Protein AF-A0A0B7FNY7-F1 (afdb_monomer)

Nearest PDB structures (foldseek):
  7w72-assembly1_T  TM=9.036E-01  e=3.408E-22  Homo sapiens
  5kux-assembly1_A  TM=5.852E-01  e=3.437E+00  synthetic construct
  8r6f-assembly1_B  TM=4.110E-01  e=1.522E+00  Triticum aestivum
  7qiz-assembly1_v  TM=3.987E-01  e=4.092E+00  Solanum lycopersicum

Radius of gyration: 23.59 Å; Cα contacts (8 Å, |Δi|>4): 474; chains: 1; bounding box: 49×70×89 Å

Organism: Thanatephorus cucumeris (strain AG1-IB / isolate 7/3/14) (NCBI:txid1108050)

pLDDT: mean 87.38, std 15.95, range [34.0, 98.12]

Sequence (267 aa):
MQLWPLLVVLASYVRAREREKFSEQLWIEPFQDGKLLAQFEFLTVLNDIPRRPDTLSTEDSSQHYTVVPLALGQILREYSVTELHLSLNAGKWNYKTWGVPLVPSVASGAELWAWMGHTHNETTEIIDARWHGLTNALAGLFCASLGSMDSRRTITPDVAFRPEGDLPIDYPHSLRYATLPSENVCTENLTPFVKLLPCKAHAGIASLLNPHRLFDADWHGMSITVRWLENTGIELRLGFGAIMDPVRLSEDSMRRGKSIGWESILF

Secondary structure (DSSP, 8-state):
-------------------EEEEEEEEEEE-TTS-EEEEEEEEEEE---PPPGGGTTSPPPP---SSS-HHHHHHHHHTTEEEEEEEEEEE---TTTT-S-SSS--SSEEEEEEEEE--TT--HHHHHHHHHHHHHHHHHHHTSGGGG--TTTEE--TTT---SSPPPTTS-EEEEEEEETT----HHHHHHHHHTSTTTTSSSGGGG--HHHHTTSSEEEEEEEEEEETTTEEEEEEEEEEEE-HHHHHHHHHHHHHTTSSS-S--

Structure (mmCIF, N/CA/C/O backbone):
data_AF-A0A0B7FNY7-F1
#
_entry.id   AF-A0A0B7FNY7-F1
#
loop_
_atom_site.group_PDB
_atom_site.id
_atom_site.type_symbol
_atom_site.label_atom_id
_atom_site.label_alt_id
_atom_site.label_comp_id
_atom_site.label_asym_id
_atom_site.label_entity_id
_atom_site.label_seq_id
_atom_site.pdbx_PDB_ins_code
_atom_site.Cartn_x
_atom_site.Cartn_y
_atom_site.Cartn_z
_atom_site.occupancy
_atom_site.B_iso_or_equiv
_atom_site.auth_seq_id
_atom_site.auth_comp_id
_atom_site.auth_asym_id
_atom_site.auth_atom_id
_atom_site.pdbx_PDB_model_num
ATOM 1 N N . MET A 1 1 ? -28.356 50.503 -44.325 1.00 44.50 1 MET A N 1
ATOM 2 C CA . MET A 1 1 ? -27.480 49.399 -44.791 1.00 44.50 1 MET A CA 1
ATOM 3 C C . MET A 1 1 ? -26.070 49.952 -44.733 1.00 44.50 1 MET A C 1
ATOM 5 O O . MET A 1 1 ? -25.894 51.019 -45.287 1.00 44.50 1 MET A O 1
ATOM 9 N N . GLN A 1 2 ? -25.058 49.463 -44.027 1.00 43.78 2 GLN A N 1
ATOM 10 C CA . GLN A 1 2 ? -24.576 48.178 -43.490 1.00 43.78 2 GLN A CA 1
ATOM 11 C C . GLN A 1 2 ? -23.437 48.580 -42.506 1.00 43.78 2 GLN A C 1
ATOM 13 O O . GLN A 1 2 ? -22.972 49.709 -42.592 1.00 43.78 2 GLN A O 1
ATOM 18 N N . LEU A 1 3 ? -22.838 47.813 -41.600 1.00 44.25 3 LEU A N 1
ATOM 19 C CA . LEU A 1 3 ? -22.952 46.487 -40.988 1.00 44.25 3 LEU A CA 1
ATOM 20 C C . LEU A 1 3 ? -21.937 46.574 -39.824 1.00 44.25 3 LEU A C 1
ATOM 22 O O . LEU A 1 3 ? -20.797 46.977 -40.049 1.00 44.25 3 LEU A O 1
ATOM 26 N N . TRP A 1 4 ? -22.332 46.244 -38.595 1.00 44.53 4 TRP A N 1
ATOM 27 C CA . TRP A 1 4 ? -21.419 46.173 -37.444 1.00 44.53 4 TRP A CA 1
ATOM 28 C C . TRP A 1 4 ? -20.670 44.831 -37.498 1.00 44.53 4 TRP A C 1
ATOM 30 O O . TRP A 1 4 ? -21.340 43.808 -37.668 1.00 44.53 4 TRP A O 1
ATOM 40 N N . PRO A 1 5 ? -19.331 44.765 -37.375 1.00 54.44 5 PRO A N 1
ATOM 41 C CA . PRO A 1 5 ? -18.648 43.481 -37.371 1.00 54.44 5 PRO A CA 1
ATOM 42 C C . PRO A 1 5 ? -18.847 42.811 -36.009 1.00 54.44 5 PRO A C 1
ATOM 44 O O . PRO A 1 5 ? -18.510 43.356 -34.958 1.00 54.44 5 PRO A O 1
ATOM 47 N N . LEU A 1 6 ? -19.440 41.622 -36.047 1.00 51.78 6 LEU A N 1
ATOM 48 C CA . LEU A 1 6 ? -19.660 40.749 -34.903 1.00 51.78 6 LEU A CA 1
ATOM 49 C C . LEU A 1 6 ? -18.340 40.023 -34.616 1.00 51.78 6 LEU A C 1
ATOM 51 O O . LEU A 1 6 ? -17.913 39.157 -35.377 1.00 51.78 6 LEU A O 1
ATOM 55 N N . LEU A 1 7 ? -17.659 40.432 -33.549 1.00 45.44 7 LEU A N 1
ATOM 56 C CA . LEU A 1 7 ? -16.394 39.846 -33.120 1.00 45.44 7 LEU A CA 1
ATOM 57 C C . LEU A 1 7 ? -16.706 38.560 -32.342 1.00 45.44 7 LEU A C 1
ATOM 59 O O . LEU A 1 7 ? -17.066 38.593 -31.168 1.00 45.44 7 LEU A O 1
ATOM 63 N N . VAL A 1 8 ? -16.650 37.422 -33.035 1.00 54.22 8 VAL A N 1
ATOM 64 C CA . VAL A 1 8 ? -16.855 36.095 -32.443 1.00 54.22 8 VAL A CA 1
ATOM 65 C C . VAL A 1 8 ? -15.575 35.689 -31.715 1.00 54.22 8 VAL A C 1
ATOM 67 O O . VAL A 1 8 ? -14.582 35.316 -32.335 1.00 54.22 8 VAL A O 1
ATOM 70 N N . VAL A 1 9 ? -15.595 35.769 -30.385 1.00 52.72 9 VAL A N 1
ATOM 71 C CA . VAL A 1 9 ? -14.553 35.196 -29.527 1.00 52.72 9 VAL A CA 1
ATOM 72 C C . VAL A 1 9 ? -14.778 33.685 -29.467 1.00 52.72 9 VAL A C 1
ATOM 74 O O . VAL A 1 9 ? -15.649 33.199 -28.749 1.00 52.72 9 VAL A O 1
ATOM 77 N N . LEU A 1 10 ? -14.004 32.933 -30.248 1.00 54.44 10 LEU A N 1
ATOM 78 C CA . LEU A 1 10 ? -13.884 31.483 -30.106 1.00 54.44 10 LEU A CA 1
ATOM 79 C C . LEU A 1 10 ? -13.064 31.192 -28.843 1.00 54.44 10 LEU A C 1
ATOM 81 O O . LEU A 1 10 ? -11.838 31.133 -28.881 1.00 54.44 10 LEU A O 1
ATOM 85 N N . ALA A 1 11 ? -13.744 31.047 -27.706 1.00 51.19 11 ALA A N 1
ATOM 86 C CA . ALA A 1 11 ? -13.133 30.504 -26.502 1.00 51.19 11 ALA A CA 1
ATOM 87 C C . ALA A 1 11 ? -12.839 29.015 -26.734 1.00 51.19 11 ALA A C 1
ATOM 89 O O . ALA A 1 11 ? -13.745 28.182 -26.783 1.00 51.19 11 ALA A O 1
ATOM 90 N N . SER A 1 12 ? -11.563 28.681 -26.912 1.00 51.22 12 SER A N 1
ATOM 91 C CA . SER A 1 12 ? -11.084 27.304 -26.946 1.00 51.22 12 SER A CA 1
ATOM 92 C C . SER A 1 12 ? -11.393 26.646 -25.600 1.00 51.22 12 SER A C 1
ATOM 94 O O . SER A 1 12 ? -10.737 26.936 -24.601 1.00 51.22 12 SER A O 1
ATOM 96 N N . TYR A 1 13 ? -12.384 25.756 -25.550 1.00 49.34 13 TYR A N 1
ATOM 97 C CA . TYR A 1 13 ? -12.570 24.875 -24.400 1.00 49.34 13 TYR A CA 1
ATOM 98 C C . TYR A 1 13 ? -11.384 23.903 -24.345 1.00 49.34 13 TYR A C 1
ATOM 100 O O . TYR A 1 13 ? -11.394 22.850 -24.981 1.00 49.34 13 TYR A O 1
ATOM 108 N N . VAL A 1 14 ? -10.336 24.259 -23.598 1.00 51.22 14 VAL A N 1
ATOM 109 C CA . VAL A 1 14 ? -9.281 23.316 -23.212 1.00 51.22 14 VAL A CA 1
ATOM 110 C C . VAL A 1 14 ? -9.911 22.345 -22.222 1.00 51.22 14 VAL A C 1
ATOM 112 O O . VAL A 1 14 ? -10.028 22.624 -21.031 1.00 51.22 14 VAL A O 1
ATOM 115 N N . ARG A 1 15 ? -10.375 21.201 -22.722 1.00 45.44 15 ARG A N 1
ATOM 116 C CA . ARG A 1 15 ? -10.803 20.097 -21.868 1.00 45.44 15 ARG A CA 1
ATOM 117 C C . ARG A 1 15 ? -9.537 19.425 -21.349 1.00 45.44 15 ARG A C 1
ATOM 119 O O . ARG A 1 15 ? -8.925 18.633 -22.061 1.00 45.44 15 ARG A O 1
ATOM 126 N N . ALA A 1 16 ? -9.111 19.787 -20.140 1.00 54.31 16 ALA A N 1
ATOM 127 C CA . ALA A 1 16 ? -8.067 19.048 -19.445 1.00 54.31 16 ALA A CA 1
ATOM 128 C C . ALA A 1 16 ? -8.521 17.584 -19.354 1.00 54.31 16 ALA A C 1
ATOM 130 O O . ALA A 1 16 ? -9.586 17.286 -18.812 1.00 54.31 16 ALA A O 1
ATOM 131 N N . ARG A 1 17 ? -7.765 16.671 -19.969 1.00 57.91 17 ARG A N 1
ATOM 132 C CA . ARG A 1 17 ? -8.014 15.240 -19.815 1.00 57.91 17 ARG A CA 1
ATOM 133 C C . ARG A 1 17 ? -7.626 14.901 -18.382 1.00 57.91 17 ARG A C 1
ATOM 135 O O . ARG A 1 17 ? -6.459 15.051 -18.033 1.00 57.91 17 ARG A O 1
ATOM 142 N N . GLU A 1 18 ? -8.590 14.485 -17.567 1.00 73.38 18 GLU A N 1
ATOM 143 C CA . GLU A 1 18 ? -8.314 13.958 -16.229 1.00 73.38 18 GLU A CA 1
ATOM 144 C C . GLU A 1 18 ? -7.433 12.712 -16.378 1.00 73.38 18 GLU A C 1
ATOM 146 O O . GLU A 1 18 ? -7.914 11.624 -16.698 1.00 73.38 18 GLU A O 1
ATOM 151 N N . ARG A 1 19 ? -6.115 12.901 -16.249 1.00 88.94 19 ARG A N 1
ATOM 152 C CA . ARG A 1 19 ? -5.124 11.817 -16.220 1.00 88.94 19 ARG A CA 1
ATOM 153 C C . ARG A 1 19 ? -5.145 11.075 -14.896 1.00 88.94 19 ARG A C 1
ATOM 155 O O . ARG A 1 19 ? -4.744 9.920 -14.855 1.00 88.94 19 ARG A O 1
ATOM 162 N N . GLU A 1 20 ? -5.612 11.740 -13.849 1.00 93.00 20 GLU A N 1
ATOM 163 C CA . GLU A 1 20 ? -5.632 11.231 -12.490 1.00 93.00 20 GLU A CA 1
ATOM 164 C C . GLU A 1 20 ? -7.025 11.408 -11.898 1.00 93.00 20 GLU A C 1
ATOM 166 O O . GLU A 1 20 ? -7.663 12.444 -12.094 1.00 93.00 20 GLU A O 1
ATOM 171 N N . LYS A 1 21 ? -7.494 10.394 -11.174 1.00 95.19 21 LYS A N 1
ATOM 172 C CA . LYS A 1 21 ? -8.759 10.413 -10.437 1.00 95.19 21 LYS A CA 1
ATOM 173 C C . LYS A 1 21 ? -8.515 9.975 -9.007 1.00 95.19 21 LYS A C 1
ATOM 175 O O . LYS A 1 21 ? -7.724 9.068 -8.782 1.00 95.19 21 LYS A O 1
ATOM 180 N N . PHE A 1 22 ? -9.218 10.597 -8.070 1.00 96.31 22 PHE A N 1
ATOM 181 C CA . PHE A 1 22 ? -9.145 10.284 -6.647 1.00 96.31 22 PHE A CA 1
ATOM 182 C C . PHE A 1 22 ? -10.535 9.971 -6.106 1.00 96.31 22 PHE A C 1
ATOM 184 O O . PHE A 1 22 ? -11.501 10.661 -6.434 1.00 96.31 22 PHE A O 1
ATOM 191 N N . SER A 1 23 ? -10.626 8.962 -5.251 1.00 96.88 23 SER A N 1
ATOM 192 C CA . SER A 1 23 ? -11.828 8.642 -4.488 1.00 96.88 23 SER A CA 1
ATOM 193 C C . SER A 1 23 ? -11.451 8.108 -3.114 1.00 96.88 23 SER A C 1
ATOM 195 O O . SER A 1 23 ? -10.401 7.491 -2.951 1.00 96.88 23 SER A O 1
ATOM 197 N N . GLU A 1 24 ? -12.315 8.335 -2.135 1.00 97.38 24 GLU A N 1
ATOM 198 C CA . GLU A 1 24 ? -12.115 7.899 -0.757 1.00 97.38 24 GLU A CA 1
ATOM 199 C C . GLU A 1 24 ? -13.371 7.194 -0.235 1.00 97.38 24 GLU A C 1
ATOM 201 O O . GLU A 1 24 ? -14.493 7.558 -0.596 1.00 97.38 24 GLU A O 1
ATOM 206 N N . GLN A 1 25 ? -13.182 6.157 0.578 1.00 97.25 25 GLN A N 1
ATOM 207 C CA . GLN A 1 25 ? -14.248 5.339 1.149 1.00 97.25 25 GLN A CA 1
ATOM 208 C C . GLN A 1 25 ? -13.925 4.981 2.600 1.00 97.25 25 GLN A C 1
ATOM 210 O O . GLN A 1 25 ? -12.783 4.686 2.946 1.00 97.25 25 GLN A O 1
ATOM 215 N N . LEU A 1 26 ? -14.947 5.021 3.453 1.00 96.94 26 LEU A N 1
ATOM 216 C CA . LEU A 1 26 ? -14.853 4.629 4.853 1.00 96.94 26 LEU A CA 1
ATOM 217 C C . LEU A 1 26 ? -15.900 3.557 5.135 1.00 96.94 26 LEU A C 1
ATOM 219 O O . LEU A 1 26 ? -17.100 3.821 5.059 1.00 96.94 26 LEU A O 1
ATOM 223 N N . TRP A 1 27 ? -15.432 2.372 5.502 1.00 96.00 27 TRP A N 1
ATOM 224 C CA . TRP A 1 27 ? -16.269 1.273 5.957 1.00 96.00 27 TRP A CA 1
ATOM 225 C C . TRP A 1 27 ? -16.263 1.231 7.478 1.00 96.00 27 TRP A C 1
ATOM 227 O O . TRP A 1 27 ? -15.206 1.289 8.109 1.00 96.00 27 TRP A O 1
ATOM 237 N N . ILE A 1 28 ? -17.455 1.142 8.062 1.00 94.94 28 ILE A N 1
ATOM 238 C CA . ILE A 1 28 ? -17.647 1.049 9.506 1.00 94.94 28 ILE A CA 1
ATOM 239 C C . ILE A 1 28 ? -18.504 -0.179 9.783 1.00 94.94 28 ILE A C 1
ATOM 241 O O . ILE A 1 28 ? -19.645 -0.244 9.326 1.00 94.94 28 ILE A O 1
ATOM 245 N N . GLU A 1 29 ? -17.968 -1.129 10.544 1.00 93.94 29 GLU A N 1
ATOM 246 C CA . GLU A 1 29 ? -18.65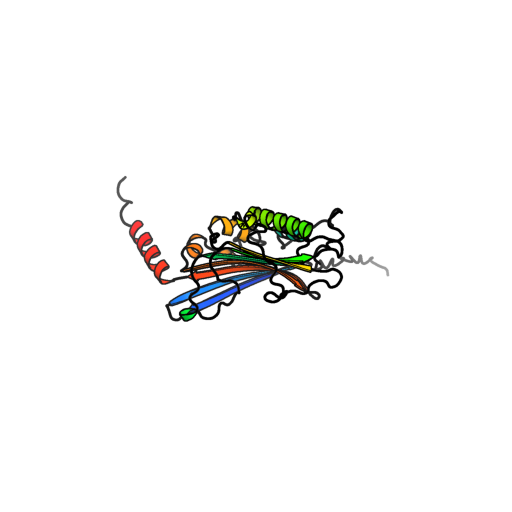6 -2.383 10.854 1.00 93.94 29 GLU A CA 1
ATOM 247 C C . GLU A 1 29 ? -18.614 -2.682 12.360 1.00 93.94 29 GLU A C 1
ATOM 249 O O . GLU A 1 29 ? -17.530 -2.828 12.931 1.00 93.94 29 GLU A O 1
ATOM 254 N N . PRO A 1 30 ? -19.774 -2.753 13.040 1.00 94.50 30 PRO A N 1
ATOM 255 C CA . PRO A 1 30 ? -19.843 -3.169 14.435 1.00 94.50 30 PRO A CA 1
ATOM 256 C C . PRO A 1 30 ? -19.801 -4.694 14.570 1.00 94.50 30 PRO A C 1
ATOM 258 O O . PRO A 1 30 ? -20.503 -5.415 13.862 1.00 94.50 30 PRO A O 1
ATOM 261 N N . PHE A 1 31 ? -19.047 -5.181 15.552 1.00 93.94 31 PHE A N 1
ATOM 262 C CA . PHE A 1 31 ? -18.978 -6.597 15.906 1.00 93.94 31 PHE A CA 1
ATOM 263 C C . PHE A 1 31 ? -19.815 -6.930 17.143 1.00 93.94 31 PHE A C 1
ATOM 265 O O . PHE A 1 31 ? -20.188 -6.071 17.944 1.00 93.94 31 PHE A O 1
ATOM 272 N N . GLN A 1 32 ? -20.083 -8.224 17.328 1.00 90.62 32 GLN A N 1
ATOM 273 C CA . GLN A 1 32 ? -20.885 -8.731 18.448 1.00 90.62 32 GLN A CA 1
ATOM 274 C C . GLN A 1 32 ? -20.234 -8.514 19.821 1.00 90.62 32 GLN A C 1
ATOM 276 O O . GLN A 1 32 ? -20.937 -8.483 20.827 1.00 90.62 32 GLN A O 1
ATOM 281 N N . ASP A 1 33 ? -18.909 -8.360 19.875 1.00 91.25 33 ASP A N 1
ATOM 282 C CA . ASP A 1 33 ? -18.165 -8.063 21.104 1.00 91.25 33 ASP A CA 1
ATOM 283 C C . ASP A 1 33 ? -18.181 -6.566 21.469 1.00 91.25 33 ASP A C 1
ATOM 285 O O . ASP A 1 33 ? -17.511 -6.162 22.417 1.00 91.25 33 ASP A O 1
ATOM 289 N N . GLY A 1 34 ? -18.952 -5.747 20.743 1.00 91.38 34 GLY A N 1
ATOM 290 C CA . GLY A 1 34 ? -19.083 -4.307 20.970 1.00 91.38 34 GLY A CA 1
ATOM 291 C C . GLY A 1 34 ? -17.966 -3.468 20.347 1.00 91.38 34 GLY A C 1
ATOM 292 O O . GLY A 1 34 ? 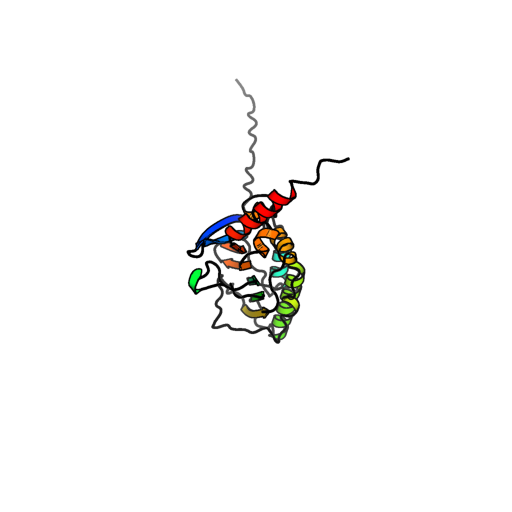-18.000 -2.242 20.461 1.00 91.38 34 GLY A O 1
ATOM 293 N N . LYS A 1 35 ? -16.994 -4.099 19.677 1.00 93.62 35 LYS A N 1
ATOM 294 C CA . LYS A 1 35 ? -15.926 -3.405 18.947 1.00 93.62 35 LYS A CA 1
ATOM 295 C C . LYS A 1 35 ? -16.386 -2.965 17.568 1.00 93.62 35 LYS A C 1
ATOM 297 O O . LYS A 1 35 ? -17.411 -3.414 17.060 1.00 93.62 35 LYS A O 1
ATOM 302 N N . LEU A 1 36 ? -15.603 -2.080 16.965 1.00 94.06 36 LEU A N 1
ATOM 303 C CA . LEU A 1 36 ? -15.913 -1.455 15.688 1.00 94.06 36 LEU A CA 1
ATOM 304 C C . LEU A 1 36 ? -14.704 -1.524 14.754 1.00 94.06 36 LEU A C 1
ATOM 306 O O . LEU A 1 36 ? -13.640 -1.010 15.096 1.00 94.06 36 LEU A O 1
ATOM 310 N N . LEU A 1 37 ? -14.873 -2.095 13.564 1.00 95.19 37 LEU A N 1
ATOM 311 C CA . LEU A 1 37 ? -13.937 -1.892 12.462 1.00 95.19 37 LEU A CA 1
ATOM 312 C C . LEU A 1 37 ? -14.177 -0.512 11.852 1.00 95.19 37 LEU A C 1
ATOM 314 O O . LEU A 1 37 ? -15.302 -0.189 11.477 1.00 95.19 37 LEU A O 1
ATOM 318 N N . ALA A 1 38 ? -13.113 0.271 11.709 1.00 95.81 38 ALA A N 1
ATOM 319 C CA . ALA A 1 38 ? -13.054 1.390 10.779 1.00 95.81 38 ALA A CA 1
ATOM 320 C C . ALA A 1 38 ? -11.970 1.107 9.737 1.00 95.81 38 ALA A C 1
ATOM 322 O O . ALA A 1 38 ? -10.797 0.980 10.087 1.00 95.81 38 ALA A O 1
ATOM 323 N N . GLN A 1 39 ? -12.371 1.009 8.471 1.00 96.75 39 GLN A N 1
ATOM 324 C CA . GLN A 1 39 ? -11.485 0.773 7.336 1.00 96.75 39 GLN A CA 1
ATOM 325 C C . GLN A 1 39 ? -11.566 1.961 6.375 1.00 96.75 39 GLN A C 1
ATOM 327 O O . GLN A 1 39 ? -12.583 2.188 5.721 1.00 96.75 39 GLN A O 1
ATOM 332 N N . PHE A 1 40 ? -10.478 2.715 6.306 1.00 97.19 40 PHE A N 1
ATOM 333 C CA . PHE A 1 40 ? -10.264 3.822 5.388 1.00 97.19 40 PHE A CA 1
ATOM 334 C C . PHE A 1 40 ? -9.605 3.295 4.118 1.00 97.19 40 PHE A C 1
ATOM 336 O O . PHE A 1 40 ? -8.612 2.571 4.195 1.00 97.19 40 PHE A O 1
ATOM 343 N N . GLU A 1 41 ? -10.119 3.691 2.961 1.00 97.31 41 GLU A N 1
ATOM 344 C CA . GLU A 1 41 ? -9.526 3.395 1.663 1.00 97.31 41 GLU A CA 1
ATOM 345 C C . GLU A 1 41 ? -9.476 4.656 0.804 1.00 97.31 41 GLU A C 1
ATOM 347 O O . GLU A 1 41 ? -10.466 5.369 0.644 1.00 97.31 41 GLU A O 1
ATOM 352 N N . PHE A 1 42 ? -8.310 4.915 0.222 1.00 97.69 42 PHE A N 1
ATOM 353 C CA . PHE A 1 42 ? -8.066 6.015 -0.698 1.00 97.69 42 PHE A CA 1
ATOM 354 C C . PHE A 1 42 ? -7.551 5.432 -2.007 1.00 97.69 42 PHE A C 1
ATOM 356 O O . PHE A 1 42 ? -6.490 4.809 -2.039 1.00 97.69 42 PHE A O 1
ATOM 363 N N . LEU A 1 43 ? -8.311 5.614 -3.080 1.00 97.56 43 LEU A N 1
ATOM 364 C CA . LEU A 1 43 ? -8.003 5.091 -4.402 1.00 97.56 43 LEU A CA 1
ATOM 365 C C . LEU A 1 43 ? -7.643 6.241 -5.337 1.00 97.56 43 LEU A C 1
ATOM 367 O O . LEU A 1 43 ? -8.469 7.115 -5.611 1.00 97.56 43 LEU A O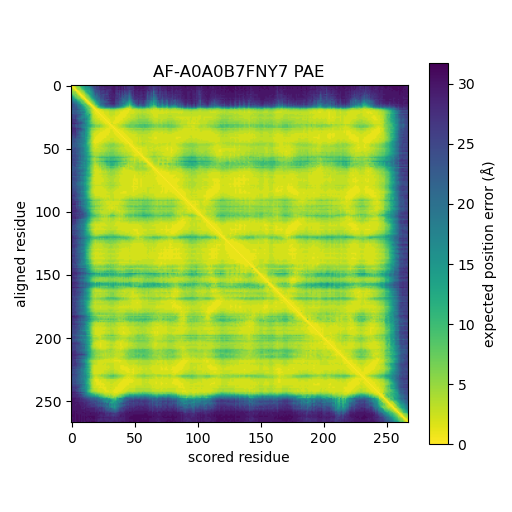 1
ATOM 371 N N . THR A 1 44 ? -6.429 6.182 -5.871 1.00 97.19 44 THR A N 1
ATOM 372 C CA . THR A 1 44 ? -5.954 7.039 -6.951 1.00 97.19 44 THR A CA 1
ATOM 373 C C . THR A 1 44 ? -5.767 6.202 -8.207 1.00 97.19 44 THR A C 1
ATOM 375 O O . THR A 1 44 ? -5.080 5.186 -8.181 1.00 97.19 44 THR A O 1
ATOM 378 N N . VAL A 1 45 ? -6.342 6.640 -9.321 1.00 96.81 45 VAL A N 1
ATOM 379 C CA . VAL A 1 45 ? -6.157 6.017 -10.635 1.00 96.81 45 VAL A CA 1
ATOM 380 C C . VAL A 1 45 ? -5.379 6.972 -11.522 1.00 96.81 45 VAL A C 1
ATOM 382 O O . VAL A 1 45 ? -5.809 8.109 -11.707 1.00 96.81 45 VAL A O 1
ATOM 385 N N . LEU A 1 46 ? -4.268 6.508 -12.086 1.00 95.69 46 LEU A N 1
ATOM 386 C CA . LEU A 1 46 ? -3.425 7.228 -13.032 1.00 95.69 46 LEU A CA 1
ATOM 387 C C . LEU A 1 46 ? -3.470 6.533 -14.391 1.00 95.69 46 LEU A C 1
ATOM 389 O O . LEU A 1 46 ? -3.075 5.379 -14.526 1.00 95.69 46 LEU A O 1
ATOM 393 N N . ASN A 1 47 ? -3.897 7.261 -15.417 1.00 94.44 47 ASN A N 1
ATOM 394 C CA . ASN A 1 47 ? -3.878 6.793 -16.798 1.00 94.44 47 ASN A CA 1
ATOM 395 C C . ASN A 1 47 ? -2.454 6.875 -17.376 1.00 94.44 47 ASN A C 1
ATOM 397 O O . ASN A 1 47 ? -2.121 7.807 -18.113 1.00 94.44 47 ASN A O 1
ATOM 401 N N . ASP A 1 48 ? -1.625 5.917 -16.974 1.00 92.75 48 ASP A N 1
ATOM 402 C CA . ASP A 1 48 ? -0.245 5.720 -17.410 1.00 92.75 48 ASP A CA 1
ATOM 403 C C . ASP A 1 48 ? 0.097 4.217 -17.399 1.00 92.75 48 ASP A C 1
ATOM 405 O O . ASP A 1 48 ? -0.698 3.383 -16.949 1.00 92.75 48 ASP A O 1
ATOM 409 N N . ILE A 1 49 ? 1.276 3.874 -17.912 1.00 93.69 49 ILE A N 1
ATOM 410 C CA . ILE A 1 49 ? 1.814 2.514 -17.959 1.00 93.69 49 ILE A CA 1
ATOM 411 C C . ILE A 1 49 ? 3.045 2.366 -17.048 1.00 93.69 49 ILE A C 1
ATOM 413 O O . ILE A 1 49 ? 3.794 3.334 -16.854 1.00 93.69 49 ILE A O 1
ATOM 417 N N . PRO A 1 50 ? 3.298 1.159 -16.506 1.00 95.00 50 PRO A N 1
ATOM 418 C CA . PRO A 1 50 ? 4.525 0.859 -15.780 1.00 95.00 50 PRO A CA 1
ATOM 419 C C . PRO A 1 50 ? 5.758 1.154 -16.637 1.00 95.00 50 PRO A C 1
ATOM 421 O O . PRO A 1 50 ? 5.735 1.022 -17.866 1.00 95.00 50 PRO A O 1
ATOM 424 N N . ARG A 1 51 ? 6.862 1.551 -15.994 1.00 95.31 51 ARG A N 1
ATOM 425 C CA . ARG A 1 51 ? 8.127 1.738 -16.712 1.00 95.31 51 ARG A CA 1
ATOM 426 C C . ARG A 1 51 ? 8.603 0.382 -17.223 1.00 95.31 51 ARG A C 1
ATOM 428 O O . ARG A 1 51 ? 8.699 -0.574 -16.456 1.00 95.31 51 ARG A O 1
ATOM 435 N N . ARG A 1 52 ? 8.914 0.321 -18.516 1.00 95.56 52 ARG A N 1
ATOM 436 C CA . ARG A 1 52 ? 9.451 -0.891 -19.124 1.00 95.56 52 ARG A CA 1
ATOM 437 C C . ARG A 1 52 ? 10.879 -1.160 -18.623 1.00 95.56 52 ARG A C 1
ATOM 439 O O . ARG A 1 52 ? 11.662 -0.216 -18.501 1.00 95.56 52 ARG A O 1
ATOM 446 N N . PRO A 1 53 ? 11.257 -2.427 -18.399 1.00 95.81 53 PRO A N 1
ATOM 447 C CA . PRO A 1 53 ? 12.576 -2.766 -17.868 1.00 95.81 53 PRO A CA 1
ATOM 448 C C . PRO A 1 53 ? 13.728 -2.458 -18.834 1.00 95.81 53 PRO A C 1
ATOM 450 O O . PRO A 1 53 ? 14.843 -2.194 -18.395 1.00 95.81 53 PRO A O 1
ATOM 453 N N . ASP A 1 54 ? 13.477 -2.448 -20.146 1.00 94.50 54 ASP A N 1
ATOM 454 C CA . ASP A 1 54 ? 14.483 -2.155 -21.174 1.00 94.50 54 ASP A CA 1
ATOM 455 C C . ASP A 1 54 ? 14.908 -0.678 -21.219 1.00 94.50 54 ASP A C 1
ATOM 457 O O . ASP A 1 54 ? 15.943 -0.359 -21.799 1.00 94.50 54 ASP A O 1
ATOM 461 N N . THR A 1 55 ? 14.157 0.224 -20.577 1.00 95.12 55 THR A N 1
ATOM 462 C CA . THR A 1 55 ? 14.453 1.668 -20.534 1.00 95.12 55 THR A CA 1
ATOM 463 C C . THR A 1 55 ? 15.045 2.132 -19.199 1.00 95.12 55 THR A C 1
ATOM 465 O O . THR A 1 55 ? 15.175 3.335 -18.957 1.00 95.12 55 THR A O 1
ATOM 468 N N . LEU A 1 56 ? 15.428 1.205 -18.314 1.00 93.69 56 LEU A N 1
ATOM 469 C CA . LEU A 1 56 ? 16.027 1.536 -17.016 1.00 93.69 56 LEU A CA 1
ATOM 470 C C . LEU A 1 56 ? 17.399 2.216 -17.124 1.00 93.69 56 LEU A C 1
ATOM 472 O O . LEU A 1 56 ? 17.739 3.033 -16.277 1.00 93.69 56 LEU A O 1
ATOM 476 N N . SER A 1 57 ? 18.174 1.929 -18.173 1.00 90.75 57 SER A N 1
ATOM 477 C CA . SER A 1 57 ? 19.495 2.539 -18.391 1.00 90.75 57 SER A CA 1
ATOM 478 C C . SER A 1 57 ? 19.446 3.947 -18.995 1.00 90.75 57 SER A C 1
ATOM 480 O O . SER A 1 57 ? 20.484 4.588 -19.136 1.00 90.75 57 SER A O 1
ATOM 482 N N . THR A 1 58 ? 18.269 4.406 -19.418 1.00 93.69 58 THR A N 1
ATOM 483 C CA . THR A 1 58 ? 18.054 5.725 -20.024 1.00 93.69 58 THR A CA 1
ATOM 484 C C . THR A 1 58 ? 17.257 6.617 -19.084 1.00 93.69 58 THR A C 1
ATOM 486 O O . THR A 1 58 ? 16.509 6.112 -18.250 1.00 93.69 58 THR A O 1
ATOM 489 N N . GLU A 1 59 ? 17.374 7.937 -19.229 1.00 90.62 59 GLU A N 1
ATOM 490 C CA . GLU A 1 59 ? 16.532 8.869 -18.473 1.00 90.62 59 GLU A CA 1
ATOM 491 C C . GLU A 1 59 ? 15.044 8.607 -18.743 1.00 90.62 59 GLU A C 1
ATOM 493 O O . GLU A 1 59 ? 14.630 8.359 -19.879 1.00 90.62 59 GLU A O 1
ATOM 498 N N . ASP A 1 60 ? 14.245 8.631 -17.679 1.00 90.56 60 ASP A N 1
ATOM 499 C CA . ASP A 1 60 ? 12.799 8.481 -17.783 1.00 90.56 60 ASP A CA 1
ATOM 500 C C . ASP A 1 60 ? 12.151 9.787 -18.274 1.00 90.56 60 ASP A C 1
ATOM 502 O O . ASP A 1 60 ? 12.703 10.880 -18.155 1.00 90.56 60 ASP A O 1
ATOM 506 N N .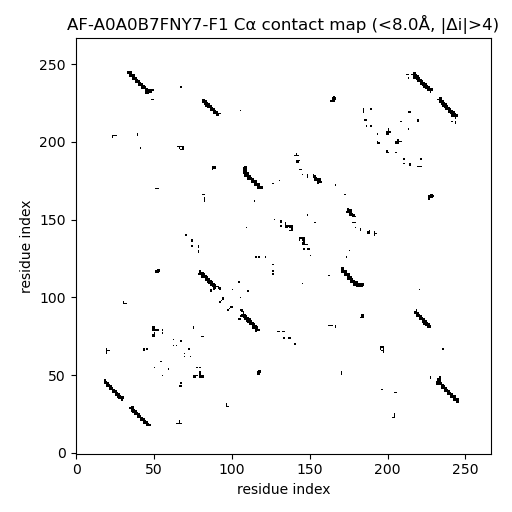 SER A 1 61 ? 10.935 9.673 -18.797 1.00 87.19 61 SER A N 1
ATOM 507 C CA . SER A 1 61 ? 10.046 10.808 -19.053 1.00 87.19 61 SER A CA 1
ATOM 508 C C . SER A 1 61 ? 9.816 11.651 -17.791 1.00 87.19 61 SER A C 1
ATOM 510 O O . SER A 1 61 ? 9.948 11.153 -16.682 1.00 87.19 61 SER A O 1
ATOM 512 N N . SER A 1 62 ? 9.441 12.925 -17.919 1.00 86.88 62 SER A N 1
ATOM 513 C CA . SER A 1 62 ? 9.125 13.752 -16.745 1.00 86.88 62 SER A CA 1
ATOM 514 C C . SER A 1 62 ? 7.794 13.343 -16.099 1.00 86.88 62 SER A C 1
ATOM 516 O O . SER A 1 62 ? 6.746 13.396 -16.746 1.00 86.88 62 SER A O 1
ATOM 518 N N . GLN A 1 63 ? 7.808 13.009 -14.804 1.00 87.25 63 GLN A N 1
ATOM 519 C CA . GLN A 1 63 ? 6.597 12.719 -14.025 1.00 87.25 63 GLN A CA 1
ATOM 520 C C . GLN A 1 63 ? 5.972 14.009 -13.480 1.00 87.25 63 GLN A C 1
ATOM 522 O O . GLN A 1 63 ? 6.473 14.612 -12.529 1.00 87.25 63 GLN A O 1
ATOM 527 N N . HIS A 1 64 ? 4.845 14.420 -14.056 1.00 86.69 64 HIS A N 1
ATOM 528 C CA . HIS A 1 64 ? 4.042 15.538 -13.559 1.00 86.69 64 HIS A CA 1
ATOM 529 C C . HIS A 1 64 ? 2.719 15.018 -13.005 1.00 86.69 64 HIS A C 1
ATOM 531 O O . HIS A 1 64 ? 1.740 14.914 -13.743 1.00 86.69 64 HIS A O 1
ATOM 537 N N . TYR A 1 65 ? 2.718 14.684 -11.714 1.00 89.00 65 TYR A N 1
ATOM 538 C CA . TYR A 1 65 ? 1.529 14.198 -11.019 1.00 89.00 65 TYR A CA 1
ATOM 539 C C . TYR A 1 65 ? 0.791 15.314 -10.286 1.00 89.00 65 TYR A C 1
ATOM 541 O O . TYR A 1 65 ? 1.410 16.246 -9.769 1.00 89.00 65 TYR A O 1
ATOM 549 N N . THR A 1 66 ? -0.535 15.202 -10.225 1.00 88.81 66 THR A N 1
ATOM 550 C CA . THR A 1 66 ? -1.396 16.144 -9.486 1.00 88.81 66 THR A CA 1
ATOM 551 C C . THR A 1 66 ? -1.849 15.570 -8.144 1.00 88.81 66 THR A C 1
ATOM 553 O O . THR A 1 66 ? -1.872 16.269 -7.135 1.00 88.81 66 THR A O 1
ATOM 556 N N . VAL A 1 67 ? -2.217 14.294 -8.143 1.00 91.38 67 VAL A N 1
ATOM 557 C CA . VAL A 1 67 ? -2.827 13.533 -7.049 1.00 91.38 67 VAL A CA 1
ATOM 558 C C . VAL A 1 67 ? -1.904 12.389 -6.633 1.00 91.38 67 VAL A C 1
ATOM 560 O O . VAL A 1 67 ? -1.745 12.138 -5.440 1.00 91.38 67 VAL A O 1
ATOM 563 N N . VAL A 1 68 ? -1.283 11.696 -7.593 1.00 93.25 68 VAL A N 1
ATOM 564 C CA . VAL A 1 68 ? -0.345 10.606 -7.306 1.00 93.25 68 VAL A CA 1
ATOM 565 C C . VAL A 1 68 ? 0.881 11.153 -6.564 1.00 93.25 68 VAL A C 1
ATOM 567 O O . VAL A 1 68 ? 1.511 12.111 -7.023 1.00 93.25 68 VAL A O 1
ATOM 570 N N . PRO A 1 69 ? 1.282 10.542 -5.439 1.00 93.81 69 PRO A N 1
ATOM 571 C CA . PRO A 1 69 ? 2.466 10.965 -4.709 1.00 93.81 69 PRO A CA 1
ATOM 572 C C . PRO A 1 69 ? 3.742 10.711 -5.522 1.00 93.81 69 PRO A C 1
ATOM 574 O O . PRO A 1 69 ? 4.110 9.566 -5.795 1.00 93.81 69 PRO A O 1
ATOM 577 N N . LEU A 1 70 ? 4.457 11.793 -5.849 1.00 94.25 70 LEU A N 1
ATOM 578 C CA . LEU A 1 70 ? 5.666 11.762 -6.681 1.00 94.25 70 LEU A CA 1
ATOM 579 C C . LEU A 1 70 ? 6.721 10.775 -6.182 1.00 94.25 70 LEU A C 1
ATOM 581 O O . LEU A 1 70 ? 7.244 10.007 -6.983 1.00 94.25 70 LEU A O 1
ATOM 585 N N . ALA A 1 71 ? 6.987 10.752 -4.874 1.00 93.94 71 ALA A N 1
ATOM 586 C CA . ALA A 1 71 ? 7.989 9.863 -4.291 1.00 93.94 71 ALA A CA 1
ATOM 587 C C . ALA A 1 71 ? 7.685 8.382 -4.575 1.00 93.94 71 ALA A C 1
ATOM 589 O O . ALA A 1 71 ? 8.570 7.643 -4.995 1.00 93.94 71 ALA A O 1
ATOM 590 N N . LEU A 1 72 ? 6.428 7.955 -4.407 1.00 96.00 72 LEU A N 1
ATOM 591 C CA . LEU A 1 72 ? 6.041 6.570 -4.677 1.00 96.00 72 LEU A CA 1
ATOM 592 C C . LEU A 1 72 ? 6.082 6.269 -6.180 1.00 96.00 72 LEU A C 1
ATOM 594 O O . LEU A 1 72 ? 6.623 5.244 -6.580 1.00 96.00 72 LEU A O 1
ATOM 598 N N . GLY A 1 73 ? 5.580 7.184 -7.016 1.00 95.62 73 GLY A N 1
ATOM 599 C CA . GLY A 1 73 ? 5.640 7.036 -8.470 1.00 95.62 73 GLY A CA 1
ATOM 600 C C . GLY A 1 73 ? 7.074 6.908 -8.998 1.00 95.62 73 GLY A C 1
ATOM 601 O O . GLY A 1 73 ? 7.329 6.085 -9.871 1.00 95.62 73 GLY A O 1
ATOM 602 N N . GLN A 1 74 ? 8.021 7.668 -8.445 1.00 95.50 74 GLN A N 1
ATOM 603 C CA . GLN A 1 74 ? 9.439 7.573 -8.799 1.00 95.50 74 GLN A CA 1
ATOM 604 C C . GLN A 1 74 ? 10.046 6.233 -8.380 1.00 95.50 74 GLN A C 1
ATOM 606 O O . GLN A 1 74 ? 10.726 5.614 -9.189 1.00 95.50 74 GLN A O 1
ATOM 611 N N . ILE A 1 75 ? 9.754 5.748 -7.168 1.00 97.12 75 ILE A N 1
ATOM 612 C CA . ILE A 1 75 ? 10.230 4.438 -6.691 1.00 97.12 75 ILE A CA 1
ATOM 613 C C . ILE A 1 75 ? 9.746 3.310 -7.610 1.00 97.12 75 ILE A C 1
ATOM 615 O O . ILE A 1 75 ? 10.541 2.474 -8.033 1.00 97.12 75 ILE A O 1
ATOM 619 N N . LEU A 1 76 ? 8.453 3.294 -7.950 1.00 97.25 76 LEU A N 1
ATOM 620 C CA . LEU A 1 76 ? 7.875 2.256 -8.810 1.00 97.25 76 LEU A CA 1
ATOM 621 C C . LEU A 1 76 ? 8.541 2.229 -10.188 1.00 97.25 76 LEU A C 1
ATOM 623 O O . LEU A 1 76 ? 8.867 1.160 -10.704 1.00 97.25 76 LEU A O 1
ATOM 627 N N . ARG A 1 77 ? 8.771 3.409 -10.773 1.00 96.56 77 ARG A N 1
ATOM 628 C CA . ARG A 1 77 ? 9.407 3.536 -12.086 1.00 96.56 77 ARG A CA 1
ATOM 629 C C . ARG A 1 77 ? 10.888 3.169 -12.034 1.00 96.56 77 ARG A C 1
ATOM 631 O O . ARG A 1 77 ? 11.327 2.396 -12.875 1.00 96.56 77 ARG A O 1
ATOM 638 N N . GLU A 1 78 ? 11.634 3.646 -11.042 1.00 96.69 78 GLU A N 1
ATOM 639 C CA . GLU A 1 78 ? 13.067 3.358 -10.873 1.00 96.69 78 GLU A CA 1
ATOM 640 C C . GLU A 1 78 ? 13.361 1.856 -10.796 1.00 96.69 78 GLU A C 1
ATOM 642 O O . GLU A 1 78 ? 14.314 1.371 -11.397 1.00 96.69 78 GLU A O 1
ATOM 647 N N . TYR A 1 79 ? 12.499 1.094 -10.121 1.00 97.12 79 TYR A N 1
ATOM 648 C CA . TYR A 1 79 ? 12.685 -0.348 -9.954 1.00 97.12 79 TYR A CA 1
ATOM 649 C C . TYR A 1 79 ? 11.835 -1.201 -10.912 1.00 97.12 79 TYR A C 1
ATOM 651 O O . TYR A 1 79 ? 11.806 -2.421 -10.764 1.00 97.12 79 TYR A O 1
ATOM 659 N N . SER A 1 80 ? 11.173 -0.594 -11.913 1.00 96.94 80 SER A N 1
ATOM 660 C CA . SER A 1 80 ? 10.258 -1.270 -12.863 1.00 96.94 80 SER A CA 1
ATOM 661 C C . SER A 1 80 ? 9.238 -2.189 -12.178 1.00 96.94 80 SER A C 1
ATOM 663 O O . SER A 1 80 ? 9.001 -3.330 -12.587 1.00 96.94 80 SER A O 1
ATOM 665 N N . VAL A 1 81 ? 8.643 -1.689 -11.099 1.00 97.94 81 VAL A N 1
ATOM 666 C CA . VAL A 1 81 ? 7.615 -2.394 -10.336 1.00 97.94 81 VAL A CA 1
ATOM 667 C C . VAL A 1 81 ? 6.273 -2.191 -11.024 1.00 97.94 81 VAL A C 1
ATOM 669 O O . VAL A 1 81 ? 5.818 -1.062 -11.200 1.00 97.94 81 VAL A O 1
ATOM 672 N N . THR A 1 82 ? 5.648 -3.296 -11.419 1.00 97.38 82 THR A N 1
ATOM 673 C CA . THR A 1 82 ? 4.332 -3.299 -12.077 1.00 97.38 82 THR A CA 1
ATOM 674 C C . THR A 1 82 ? 3.207 -3.476 -11.064 1.00 97.38 82 THR A C 1
ATOM 676 O O . THR A 1 82 ? 2.143 -2.874 -11.195 1.00 97.38 82 THR A O 1
ATOM 679 N N . GLU A 1 83 ? 3.465 -4.259 -10.021 1.00 97.88 83 GLU A N 1
ATOM 680 C CA . GLU A 1 83 ? 2.535 -4.487 -8.924 1.00 97.88 83 GLU A CA 1
ATOM 681 C C . GLU A 1 83 ? 3.311 -4.518 -7.606 1.00 97.88 83 GLU A C 1
ATOM 683 O O . GLU A 1 83 ? 4.410 -5.072 -7.550 1.00 97.88 83 GLU A O 1
ATOM 688 N N . LEU A 1 84 ? 2.763 -3.900 -6.562 1.00 98.00 84 LEU A N 1
ATOM 689 C CA . LEU A 1 84 ? 3.375 -3.765 -5.243 1.00 98.00 84 LEU A CA 1
ATOM 690 C C . LEU A 1 84 ? 2.297 -3.853 -4.174 1.00 98.00 84 LEU A C 1
ATOM 692 O O . LEU A 1 84 ? 1.309 -3.129 -4.240 1.00 98.00 84 LEU A O 1
ATOM 696 N N . HIS A 1 85 ? 2.535 -4.642 -3.140 1.00 97.50 85 HIS A N 1
ATOM 697 C CA . HIS A 1 85 ? 1.673 -4.708 -1.970 1.00 97.50 85 HIS A CA 1
ATOM 698 C C . HIS A 1 85 ? 2.527 -4.657 -0.722 1.00 97.50 85 HIS A C 1
ATOM 700 O O . HIS A 1 85 ? 3.386 -5.509 -0.515 1.00 97.50 85 HIS A O 1
ATOM 706 N N . LEU A 1 86 ? 2.288 -3.644 0.096 1.00 97.19 86 LEU A N 1
ATOM 707 C CA . LEU A 1 86 ? 2.921 -3.443 1.387 1.00 97.19 86 LEU A CA 1
ATOM 708 C C . LEU A 1 86 ? 1.827 -3.373 2.445 1.00 97.19 86 LEU A C 1
ATOM 710 O O . LEU A 1 86 ? 0.943 -2.526 2.345 1.00 97.19 86 LEU A O 1
ATOM 714 N N . SER A 1 87 ? 1.915 -4.201 3.479 1.00 96.44 87 SER A N 1
ATOM 715 C CA . SER A 1 87 ? 1.092 -4.080 4.683 1.00 96.44 87 SER A CA 1
ATOM 716 C C . SER A 1 87 ? 1.971 -4.004 5.921 1.00 96.44 87 SER A C 1
ATOM 718 O O . SER A 1 87 ? 2.929 -4.765 6.045 1.00 96.44 87 SER A O 1
ATOM 720 N N . LEU A 1 88 ? 1.625 -3.110 6.842 1.00 96.19 88 LEU A N 1
ATOM 721 C CA . LEU A 1 88 ? 2.249 -2.955 8.152 1.00 96.19 88 LEU A CA 1
ATOM 722 C C . LEU A 1 88 ? 1.137 -2.991 9.192 1.00 96.19 88 LEU A C 1
ATOM 724 O O . LEU A 1 88 ? 0.309 -2.080 9.223 1.00 96.19 88 LEU A O 1
ATOM 728 N N . ASN A 1 89 ? 1.115 -4.024 10.033 1.00 96.25 89 ASN A N 1
ATOM 729 C CA . ASN A 1 89 ? 0.048 -4.207 11.016 1.00 96.25 89 ASN A CA 1
ATOM 730 C C . ASN A 1 89 ? 0.591 -4.470 12.418 1.00 96.25 89 ASN A C 1
ATOM 732 O O . ASN A 1 89 ? 1.684 -5.009 12.601 1.00 96.25 89 ASN A O 1
ATOM 736 N N . ALA A 1 90 ? -0.221 -4.136 13.412 1.00 95.44 90 ALA A N 1
ATOM 737 C CA . ALA A 1 90 ? 0.017 -4.427 14.812 1.00 95.44 90 ALA A CA 1
ATOM 738 C C . ALA A 1 90 ? -1.265 -4.951 15.468 1.00 95.44 90 ALA A C 1
ATOM 740 O O . ALA A 1 90 ? -2.385 -4.581 15.109 1.00 95.44 90 ALA A O 1
ATOM 741 N N . GLY A 1 91 ? -1.089 -5.818 16.462 1.00 93.50 91 GLY A N 1
ATOM 742 C CA . GLY A 1 91 ? -2.193 -6.494 17.135 1.00 93.50 91 GLY A CA 1
ATOM 743 C C . GLY A 1 91 ? -2.574 -7.808 16.457 1.00 93.50 91 GLY A C 1
ATOM 744 O O . GLY A 1 91 ? -1.912 -8.288 15.535 1.00 93.50 91 GLY A O 1
ATOM 745 N N . LYS A 1 92 ? -3.637 -8.444 16.951 1.00 91.88 92 LYS A N 1
ATOM 746 C CA . LYS A 1 92 ? -4.041 -9.783 16.506 1.00 91.88 92 LYS A CA 1
ATOM 747 C C . LYS A 1 92 ? -5.458 -9.763 15.964 1.00 91.88 92 LYS A C 1
ATOM 749 O O . LYS A 1 92 ? -6.399 -9.547 16.722 1.00 91.88 92 LYS A O 1
ATOM 754 N N . TRP A 1 93 ? -5.606 -10.104 14.685 1.00 94.19 93 TRP A N 1
ATOM 755 C CA . TRP A 1 93 ? -6.922 -10.331 14.101 1.00 94.19 93 TRP A CA 1
ATOM 756 C C . TRP A 1 93 ? -7.621 -11.531 14.753 1.00 94.19 93 TRP A C 1
ATOM 758 O O . TRP A 1 93 ? -7.102 -12.654 14.753 1.00 94.19 93 TRP A O 1
ATOM 768 N N . ASN A 1 94 ? -8.807 -11.311 15.318 1.00 93.94 94 ASN A N 1
ATOM 769 C CA . ASN A 1 94 ? -9.622 -12.368 15.899 1.00 93.94 94 ASN A CA 1
ATOM 770 C C . ASN A 1 94 ? -10.641 -12.897 14.884 1.00 93.94 94 ASN A C 1
ATOM 772 O O . ASN A 1 94 ? -11.794 -12.478 14.858 1.00 93.94 94 ASN A O 1
ATOM 776 N N . TYR A 1 95 ? -10.233 -13.899 14.105 1.00 94.12 95 TYR A N 1
ATOM 777 C CA . TYR A 1 95 ? -11.087 -14.552 13.104 1.00 94.12 95 TYR A CA 1
ATOM 778 C C . TYR A 1 95 ? -12.380 -15.160 13.668 1.00 94.12 95 TYR A C 1
ATOM 780 O O . TYR A 1 95 ? -13.347 -15.332 12.932 1.00 94.12 95 TYR A O 1
ATOM 788 N N . LYS A 1 96 ? -12.423 -15.496 14.966 1.00 93.75 96 LYS A N 1
ATOM 789 C CA . LYS A 1 96 ? -13.616 -16.083 15.588 1.00 93.75 96 LYS A CA 1
ATOM 790 C C . LYS A 1 96 ? -14.709 -15.041 15.829 1.00 93.75 96 LYS A C 1
ATOM 792 O O . LYS A 1 96 ? -15.881 -15.376 15.707 1.00 93.75 96 LYS A O 1
ATOM 797 N N . THR A 1 97 ? -14.338 -13.820 16.216 1.00 93.25 97 THR A N 1
ATOM 798 C CA . THR A 1 97 ? -15.294 -12.754 16.570 1.00 93.25 97 THR A CA 1
ATOM 799 C C . THR A 1 97 ? -15.490 -11.737 15.456 1.00 93.25 97 THR A C 1
ATOM 801 O O . THR A 1 97 ? -16.599 -11.242 15.295 1.00 93.25 97 THR A O 1
ATOM 804 N N . TRP A 1 98 ? -14.435 -11.434 14.698 1.00 93.56 98 TRP A N 1
ATOM 805 C CA . TRP A 1 98 ? -14.442 -10.419 13.638 1.00 93.56 98 TRP A CA 1
ATOM 806 C C . TRP A 1 98 ? -14.583 -11.027 12.239 1.00 93.56 98 TRP A C 1
ATOM 808 O O . TRP A 1 98 ? -14.740 -10.305 11.264 1.00 93.56 98 TRP A O 1
ATOM 818 N N . GLY A 1 99 ? -14.546 -12.358 12.131 1.00 92.50 99 GLY A N 1
ATOM 819 C CA . GLY A 1 99 ? -14.733 -13.062 10.868 1.00 92.50 99 GLY A CA 1
ATOM 820 C C . GLY A 1 99 ? -13.567 -12.893 9.892 1.00 92.50 99 GLY A C 1
ATOM 821 O O . GLY A 1 99 ? -12.408 -12.712 10.284 1.00 92.50 99 GLY A O 1
ATOM 822 N N . VAL A 1 100 ? -13.890 -13.023 8.604 1.00 92.88 100 VAL A N 1
ATOM 823 C CA . VAL A 1 100 ? -12.942 -12.847 7.498 1.00 92.88 100 VAL A CA 1
ATOM 824 C C . VAL A 1 100 ? -12.691 -11.348 7.312 1.00 92.88 100 VAL A C 1
ATOM 826 O O . VAL A 1 100 ? -13.660 -10.596 7.224 1.00 92.88 100 VAL A O 1
ATOM 829 N N . PRO A 1 101 ? -11.427 -10.897 7.264 1.00 92.38 101 PRO A N 1
ATOM 830 C CA . PRO A 1 101 ? -11.124 -9.480 7.116 1.00 92.38 101 PRO A CA 1
ATOM 831 C C . PRO A 1 101 ? -11.557 -8.943 5.745 1.00 92.38 101 PRO A C 1
ATOM 833 O O . PRO A 1 101 ? -11.479 -9.650 4.741 1.00 92.38 101 PRO A O 1
ATOM 836 N N . LEU A 1 102 ? -11.979 -7.672 5.709 1.00 86.44 102 LEU A N 1
ATOM 837 C CA . LEU A 1 102 ? -12.337 -6.968 4.468 1.00 86.44 102 LEU A CA 1
ATOM 838 C C . LEU A 1 102 ? -11.127 -6.750 3.552 1.00 86.44 102 LEU A C 1
ATOM 840 O O . LEU A 1 102 ? -11.263 -6.765 2.331 1.00 86.44 102 LEU A O 1
ATOM 844 N N . VAL A 1 103 ? -9.952 -6.547 4.150 1.00 84.88 103 VAL A N 1
ATOM 845 C CA . VAL A 1 103 ? -8.677 -6.380 3.448 1.00 84.88 103 VAL A CA 1
ATOM 846 C C . VAL A 1 103 ? -7.786 -7.605 3.671 1.00 84.88 103 VAL A C 1
ATOM 848 O O . VAL A 1 103 ? -7.829 -8.204 4.751 1.00 84.88 103 VAL A O 1
ATOM 851 N N . PRO A 1 104 ? -6.979 -8.010 2.674 1.00 85.31 104 PRO A N 1
ATOM 852 C CA . PRO A 1 104 ? -6.018 -9.090 2.856 1.00 85.31 104 PRO A CA 1
ATOM 853 C C . PRO A 1 104 ? -4.912 -8.687 3.845 1.00 85.31 104 PRO A C 1
ATOM 855 O O . PRO A 1 104 ? -4.797 -7.529 4.245 1.00 85.31 104 PRO A O 1
ATOM 858 N N . SER A 1 105 ? -4.079 -9.658 4.229 1.00 89.00 105 SER A N 1
ATOM 859 C CA . SER A 1 105 ? -2.821 -9.401 4.947 1.00 89.00 105 SER A CA 1
ATOM 860 C C . SER A 1 105 ? -2.974 -8.686 6.294 1.00 89.00 105 SER A C 1
ATOM 862 O O . SER A 1 105 ? -2.313 -7.692 6.562 1.00 89.00 105 SER A O 1
ATOM 864 N N . VAL A 1 106 ? -3.811 -9.223 7.190 1.00 94.38 106 VAL A N 1
ATOM 865 C CA . VAL A 1 106 ? -4.025 -8.683 8.555 1.00 94.38 106 VAL A CA 1
ATOM 866 C C . VAL A 1 106 ? -3.049 -9.216 9.616 1.00 94.38 106 VAL A C 1
ATOM 868 O O . VAL A 1 106 ? -3.219 -8.972 10.814 1.00 94.38 106 VAL A O 1
ATOM 871 N N . ALA A 1 107 ? -2.043 -9.994 9.207 1.00 93.25 107 ALA A N 1
ATOM 872 C CA . ALA A 1 107 ? -1.038 -10.537 10.117 1.00 93.25 107 ALA A CA 1
ATOM 873 C C . ALA A 1 107 ? -0.147 -9.420 10.686 1.00 93.25 107 ALA A C 1
ATOM 875 O O . ALA A 1 107 ? 0.184 -8.474 9.977 1.00 93.25 107 ALA A O 1
ATOM 876 N N . SER A 1 108 ? 0.246 -9.538 11.959 1.00 94.50 108 SER A N 1
ATOM 877 C CA . SER A 1 108 ? 1.151 -8.571 12.600 1.00 94.50 108 SER A CA 1
ATOM 878 C C . SER A 1 108 ? 2.529 -8.590 11.942 1.00 94.50 108 SER A C 1
ATOM 880 O O . SER A 1 108 ? 3.037 -9.660 11.594 1.00 94.50 108 SER A O 1
ATOM 882 N N . GLY A 1 109 ? 3.148 -7.417 11.853 1.00 95.56 109 GLY A N 1
ATOM 883 C CA . GLY A 1 109 ? 4.426 -7.220 11.186 1.00 95.56 109 GLY A CA 1
ATOM 884 C C . GLY A 1 109 ? 4.277 -6.580 9.805 1.00 95.56 109 GLY A C 1
ATOM 885 O O . GLY A 1 109 ? 3.186 -6.162 9.405 1.00 95.56 109 GLY A O 1
ATOM 886 N N . ALA A 1 110 ? 5.391 -6.531 9.076 1.00 96.56 110 ALA A N 1
ATOM 887 C CA . ALA A 1 110 ? 5.425 -6.104 7.687 1.00 96.56 110 ALA A CA 1
ATOM 888 C C . ALA A 1 110 ? 5.317 -7.305 6.744 1.00 96.56 110 ALA A C 1
ATOM 890 O O . ALA A 1 110 ? 6.014 -8.306 6.921 1.00 96.56 110 ALA A O 1
ATOM 891 N N . GLU A 1 111 ? 4.533 -7.167 5.688 1.00 96.12 111 GLU A N 1
ATOM 892 C CA . GLU A 1 111 ? 4.532 -8.056 4.528 1.00 96.12 111 GLU A CA 1
ATOM 893 C C . GLU A 1 111 ? 4.680 -7.191 3.279 1.00 96.12 111 GLU A C 1
ATOM 895 O O . GLU A 1 111 ? 4.025 -6.155 3.152 1.00 96.12 111 GLU A O 1
ATOM 900 N N . LEU A 1 112 ? 5.586 -7.588 2.391 1.00 96.88 112 LEU A N 1
ATOM 901 C CA . LEU A 1 112 ? 5.867 -6.889 1.150 1.00 96.88 112 LEU A CA 1
ATOM 902 C C . LEU A 1 112 ? 6.005 -7.897 0.023 1.00 96.88 112 LEU A C 1
ATOM 904 O O . LEU A 1 112 ? 6.814 -8.823 0.104 1.00 96.88 112 LEU A O 1
ATOM 908 N N . TRP A 1 113 ? 5.289 -7.667 -1.065 1.00 96.75 113 TRP A N 1
ATOM 909 C CA . TRP A 1 113 ? 5.514 -8.400 -2.295 1.00 96.75 113 TRP A CA 1
ATOM 910 C C . TRP A 1 113 ? 5.333 -7.527 -3.524 1.00 96.75 113 TRP A C 1
ATOM 912 O O . TRP A 1 113 ? 4.609 -6.533 -3.502 1.00 96.75 113 TRP A O 1
ATOM 922 N N . ALA A 1 114 ? 6.055 -7.871 -4.585 1.00 97.50 114 ALA A N 1
ATOM 923 C CA . ALA A 1 114 ? 6.079 -7.088 -5.808 1.00 97.50 114 ALA A CA 1
ATOM 924 C C . ALA A 1 114 ? 6.290 -7.961 -7.044 1.00 97.50 114 ALA A C 1
ATOM 926 O O . ALA A 1 114 ? 7.109 -8.883 -7.025 1.00 97.50 114 ALA A O 1
ATOM 927 N N . TRP A 1 115 ? 5.613 -7.607 -8.135 1.00 97.69 115 TRP A N 1
ATOM 928 C CA . TRP A 1 115 ? 5.910 -8.105 -9.476 1.00 97.69 115 TRP A CA 1
ATOM 929 C C . TRP A 1 115 ? 6.776 -7.085 -10.210 1.00 97.69 115 TRP A C 1
ATOM 931 O O . TRP A 1 115 ? 6.352 -5.958 -10.485 1.00 97.69 115 TRP A O 1
ATOM 941 N N . MET A 1 116 ? 8.007 -7.486 -10.522 1.00 97.31 116 MET A N 1
ATOM 942 C CA . MET A 1 116 ? 9.012 -6.629 -11.148 1.00 97.31 116 MET A CA 1
ATOM 943 C C . MET A 1 116 ? 9.224 -7.047 -12.599 1.00 97.31 116 MET A C 1
ATOM 945 O O . MET A 1 116 ? 9.536 -8.208 -12.874 1.00 97.31 116 MET A O 1
ATOM 949 N N . GLY A 1 117 ? 9.070 -6.099 -13.523 1.00 96.94 117 GLY A N 1
ATOM 950 C CA . GLY A 1 117 ? 9.387 -6.314 -14.930 1.00 96.94 117 GLY A CA 1
ATOM 951 C C . GLY A 1 117 ? 10.891 -6.492 -15.114 1.00 96.94 117 GLY A C 1
ATOM 952 O O . GLY A 1 117 ? 11.694 -5.787 -14.493 1.00 96.94 117 GLY A O 1
ATOM 953 N N . HIS A 1 118 ? 11.297 -7.420 -15.970 1.00 96.69 118 HIS A N 1
ATOM 954 C CA . HIS A 1 118 ? 12.702 -7.622 -16.314 1.00 96.69 118 HIS A CA 1
ATOM 955 C C . HIS A 1 118 ? 12.863 -7.933 -17.799 1.00 96.69 118 HIS A C 1
ATOM 957 O O . HIS A 1 118 ? 11.911 -8.299 -18.486 1.00 96.69 118 HIS A O 1
ATOM 963 N N . THR A 1 119 ? 14.075 -7.769 -18.323 1.00 95.56 119 THR A N 1
ATOM 964 C CA . THR A 1 119 ? 14.364 -8.213 -19.695 1.00 95.56 119 THR A CA 1
ATOM 965 C C . THR A 1 119 ? 14.647 -9.718 -19.723 1.00 95.56 119 THR A C 1
ATOM 967 O O . THR A 1 119 ? 15.022 -10.309 -18.710 1.00 95.56 119 THR A O 1
ATOM 970 N N . HIS A 1 120 ? 14.508 -10.364 -20.885 1.00 91.31 120 HIS A N 1
ATOM 971 C CA . HIS A 1 120 ? 14.795 -11.802 -21.029 1.00 91.31 120 HIS A CA 1
ATOM 972 C C . HIS A 1 120 ? 16.248 -12.190 -20.710 1.00 91.31 120 HIS A C 1
ATOM 974 O O . HIS A 1 120 ? 16.511 -13.347 -20.398 1.00 91.31 120 HIS A O 1
ATOM 980 N N . ASN A 1 121 ? 17.176 -11.233 -20.787 1.00 92.25 121 ASN A N 1
ATOM 981 C CA . ASN A 1 121 ? 18.603 -11.457 -20.552 1.00 92.25 121 ASN A CA 1
ATOM 982 C C . ASN A 1 121 ? 19.038 -11.065 -19.133 1.00 92.25 121 ASN A C 1
ATOM 984 O O . ASN A 1 121 ? 20.212 -11.197 -18.793 1.00 92.25 121 ASN A O 1
ATOM 988 N N . GLU A 1 122 ? 18.124 -10.523 -18.329 1.00 92.88 122 GLU A N 1
ATOM 989 C CA . GLU A 1 122 ? 18.428 -10.056 -16.985 1.00 92.88 122 GLU A CA 1
ATOM 990 C C . GLU A 1 122 ? 18.592 -11.239 -16.029 1.00 92.88 122 GLU A C 1
ATOM 992 O O . GLU A 1 122 ? 17.758 -12.145 -16.001 1.00 92.88 122 GLU A O 1
ATOM 997 N N . THR A 1 123 ? 19.679 -11.245 -15.256 1.00 93.56 123 THR A N 1
ATOM 998 C CA . THR A 1 123 ? 19.956 -12.325 -14.306 1.00 93.56 123 THR A CA 1
ATOM 999 C C . THR A 1 123 ? 19.217 -12.107 -12.987 1.00 93.56 123 THR A C 1
ATOM 1001 O O . THR A 1 123 ? 18.858 -10.980 -12.631 1.00 93.56 123 THR A O 1
ATOM 1004 N N . THR A 1 124 ? 19.022 -13.184 -12.225 1.00 92.25 124 THR A N 1
ATOM 1005 C CA . THR A 1 124 ? 18.368 -13.137 -10.909 1.00 92.25 124 THR A CA 1
ATOM 1006 C C . THR A 1 124 ? 19.056 -12.158 -9.959 1.00 92.25 124 THR A C 1
ATOM 1008 O O . THR A 1 124 ? 18.376 -11.449 -9.226 1.00 92.25 124 THR A O 1
ATOM 1011 N N . GLU A 1 125 ? 20.385 -12.045 -10.015 1.00 93.69 125 GLU A N 1
ATOM 1012 C CA . GLU A 1 125 ? 21.165 -11.148 -9.156 1.00 93.69 125 GLU A CA 1
ATOM 1013 C C . GLU A 1 125 ? 20.845 -9.669 -9.412 1.00 93.69 125 GLU 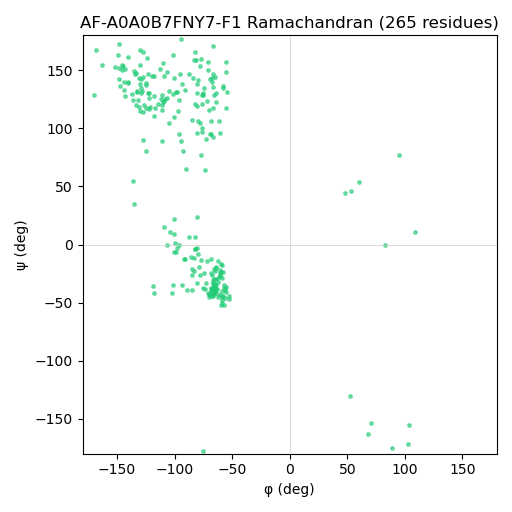A C 1
ATOM 1015 O O . GLU A 1 125 ? 20.830 -8.871 -8.476 1.00 93.69 125 GLU A O 1
ATOM 1020 N N . ILE A 1 126 ? 20.561 -9.293 -10.663 1.00 94.44 126 ILE A N 1
ATOM 1021 C CA . ILE A 1 126 ? 20.178 -7.918 -11.016 1.00 94.44 126 ILE A CA 1
ATOM 1022 C C . ILE A 1 126 ? 18.771 -7.620 -10.488 1.00 94.44 126 ILE A C 1
ATOM 1024 O O . ILE A 1 126 ? 18.535 -6.554 -9.914 1.00 94.44 126 ILE A O 1
ATOM 1028 N N . ILE A 1 127 ? 17.847 -8.577 -10.618 1.00 95.38 127 ILE A N 1
ATOM 1029 C CA . ILE A 1 127 ? 16.490 -8.458 -10.071 1.00 95.38 127 ILE A CA 1
ATOM 1030 C C . ILE A 1 127 ? 16.549 -8.343 -8.540 1.00 95.38 127 ILE A C 1
ATOM 1032 O O . ILE A 1 127 ? 15.889 -7.479 -7.967 1.00 95.38 127 ILE A O 1
ATOM 1036 N N . ASP A 1 128 ? 17.389 -9.141 -7.879 1.00 95.25 128 ASP A N 1
ATOM 1037 C CA . ASP A 1 128 ? 17.587 -9.095 -6.427 1.00 95.25 128 ASP A CA 1
ATOM 1038 C C . ASP A 1 128 ? 18.225 -7.777 -5.966 1.00 95.25 128 ASP A C 1
ATOM 1040 O O . ASP A 1 128 ? 17.850 -7.238 -4.923 1.00 95.25 128 ASP A O 1
ATOM 1044 N N . ALA A 1 129 ? 19.142 -7.208 -6.753 1.00 95.38 129 ALA A N 1
ATOM 1045 C CA . ALA A 1 129 ? 19.701 -5.887 -6.483 1.00 95.38 129 ALA A CA 1
ATOM 1046 C C . ALA A 1 129 ? 18.636 -4.781 -6.597 1.00 95.38 129 ALA A C 1
ATOM 1048 O O . ALA A 1 129 ? 18.569 -3.906 -5.730 1.00 95.38 129 ALA A O 1
ATOM 1049 N N . ARG A 1 130 ? 17.760 -4.837 -7.613 1.00 95.94 130 ARG A N 1
ATOM 1050 C CA . ARG A 1 130 ? 16.625 -3.904 -7.739 1.00 95.94 130 ARG A CA 1
ATOM 1051 C C . ARG A 1 130 ? 15.620 -4.082 -6.605 1.00 95.94 130 ARG A C 1
ATOM 1053 O O . ARG A 1 130 ? 15.158 -3.089 -6.053 1.00 95.94 130 ARG A O 1
ATOM 1060 N N . TRP A 1 131 ? 15.326 -5.319 -6.212 1.00 97.06 131 TRP A N 1
ATOM 1061 C CA . TRP A 1 131 ? 14.501 -5.616 -5.041 1.00 97.06 131 TRP A CA 1
ATOM 1062 C C . TRP A 1 131 ? 15.092 -5.007 -3.765 1.00 97.06 131 TRP A C 1
ATOM 1064 O O . TRP A 1 131 ? 14.380 -4.361 -2.999 1.00 97.06 131 TRP A O 1
ATOM 1074 N N . HIS A 1 132 ? 16.404 -5.132 -3.559 1.00 96.94 132 HIS A N 1
ATOM 1075 C CA . HIS A 1 132 ? 17.079 -4.504 -2.426 1.00 96.94 132 HIS A CA 1
ATOM 1076 C C . HIS A 1 132 ? 17.004 -2.967 -2.478 1.00 96.94 132 HIS A C 1
ATOM 1078 O O . HIS A 1 132 ? 16.816 -2.312 -1.454 1.00 96.94 132 HIS A O 1
ATOM 1084 N N . GLY A 1 133 ? 17.112 -2.367 -3.665 1.00 97.00 133 GLY A N 1
ATOM 1085 C CA . GLY A 1 133 ? 16.890 -0.931 -3.846 1.00 97.00 133 GLY A CA 1
ATOM 1086 C C . GLY A 1 133 ? 15.458 -0.509 -3.496 1.00 97.00 133 GLY A C 1
ATOM 1087 O O . GLY A 1 133 ? 15.260 0.457 -2.756 1.00 97.00 133 GLY A O 1
ATOM 1088 N N . LEU A 1 134 ? 14.463 -1.273 -3.956 1.00 97.75 134 LEU A N 1
ATOM 1089 C CA . LEU A 1 134 ? 13.046 -1.052 -3.668 1.00 97.75 134 LEU A CA 1
ATOM 1090 C C . LEU A 1 134 ? 12.762 -1.093 -2.162 1.00 97.75 134 LEU A C 1
ATOM 1092 O O . LEU A 1 134 ? 12.153 -0.165 -1.628 1.00 97.75 134 LEU A O 1
ATOM 1096 N N . THR A 1 135 ? 13.225 -2.130 -1.460 1.00 97.25 135 THR A N 1
ATOM 1097 C CA . THR A 1 135 ? 12.989 -2.277 -0.014 1.00 97.25 135 THR A CA 1
ATOM 1098 C C . THR A 1 135 ? 13.648 -1.158 0.791 1.00 97.25 135 THR A C 1
ATOM 1100 O O . THR A 1 135 ? 13.032 -0.638 1.721 1.00 97.25 135 THR A O 1
ATOM 1103 N N . ASN A 1 136 ? 14.846 -0.708 0.403 1.00 96.88 136 ASN A N 1
ATOM 1104 C CA . ASN A 1 136 ? 15.511 0.446 1.015 1.00 96.88 136 ASN A CA 1
ATOM 1105 C C . ASN A 1 136 ? 14.783 1.771 0.739 1.00 96.88 136 ASN A C 1
ATOM 1107 O O . ASN A 1 136 ? 14.649 2.606 1.636 1.00 96.88 136 ASN A O 1
ATOM 1111 N N . ALA A 1 137 ? 14.283 1.975 -0.481 1.00 97.50 137 ALA A N 1
ATOM 1112 C CA . ALA A 1 137 ? 13.535 3.181 -0.821 1.00 97.50 137 ALA A CA 1
ATOM 1113 C C . ALA A 1 137 ? 12.206 3.259 -0.050 1.00 97.50 137 ALA A C 1
ATOM 1115 O O . ALA A 1 137 ? 11.864 4.310 0.494 1.00 97.50 137 ALA A O 1
ATOM 1116 N N . LEU A 1 138 ? 11.491 2.135 0.067 1.00 97.06 138 LEU A N 1
ATOM 1117 C CA . LEU A 1 138 ? 10.265 2.037 0.865 1.00 97.06 138 LEU A CA 1
ATOM 1118 C C . LEU A 1 138 ? 10.542 2.191 2.366 1.00 97.06 138 LEU A C 1
ATOM 1120 O O . LEU A 1 138 ? 9.774 2.860 3.053 1.00 97.06 138 LEU A O 1
ATOM 1124 N N . ALA A 1 139 ? 11.653 1.640 2.868 1.00 95.44 139 ALA A N 1
ATOM 1125 C CA . ALA A 1 139 ? 12.105 1.854 4.243 1.00 95.44 139 ALA A CA 1
ATOM 1126 C C . ALA A 1 139 ? 12.277 3.347 4.555 1.00 95.44 139 ALA A C 1
ATOM 1128 O O . ALA A 1 139 ? 11.778 3.828 5.573 1.00 95.44 139 ALA A O 1
ATOM 1129 N N . GLY A 1 140 ? 12.920 4.092 3.650 1.00 95.12 140 GLY A N 1
ATOM 1130 C CA . GLY A 1 140 ? 13.075 5.541 3.766 1.00 95.12 140 GLY A CA 1
ATOM 1131 C C . GLY A 1 140 ? 11.753 6.304 3.658 1.00 95.12 140 GLY A C 1
ATOM 1132 O O . GLY A 1 140 ? 11.528 7.241 4.420 1.00 95.12 140 GLY A O 1
ATOM 1133 N N . LEU A 1 141 ? 10.859 5.894 2.751 1.00 95.75 141 LEU A N 1
ATOM 1134 C CA . LEU A 1 141 ? 9.562 6.547 2.562 1.00 95.75 141 LEU A CA 1
ATOM 1135 C C . LEU A 1 141 ? 8.652 6.385 3.785 1.00 95.75 141 LEU A C 1
ATOM 1137 O O . LEU A 1 141 ? 8.009 7.351 4.185 1.00 95.75 141 LEU A O 1
ATOM 1141 N N . PHE A 1 142 ? 8.604 5.189 4.375 1.00 94.62 142 PHE A N 1
ATOM 1142 C CA . PHE A 1 142 ? 7.698 4.863 5.479 1.00 94.62 142 PHE A CA 1
ATOM 1143 C C . PHE A 1 142 ? 8.343 4.912 6.862 1.00 94.62 142 PHE A C 1
ATOM 1145 O O . PHE A 1 142 ? 7.642 4.654 7.835 1.00 94.62 142 PHE A O 1
ATOM 1152 N N . CYS A 1 143 ? 9.627 5.261 6.978 1.00 91.38 143 CYS A N 1
ATOM 1153 C CA . CYS A 1 143 ? 10.379 5.206 8.238 1.00 91.38 143 CYS A CA 1
ATOM 1154 C C . CYS A 1 143 ? 10.293 3.818 8.904 1.00 91.38 143 CYS A C 1
ATOM 1156 O O . CYS A 1 143 ? 10.014 3.711 10.095 1.00 91.38 143 CYS A O 1
ATOM 1158 N N . ALA A 1 144 ? 10.480 2.763 8.112 1.00 91.56 144 ALA A N 1
ATOM 1159 C CA . ALA A 1 144 ? 10.317 1.371 8.528 1.00 91.56 144 ALA A CA 1
ATOM 1160 C C . ALA A 1 144 ? 11.600 0.567 8.277 1.00 91.56 144 ALA A C 1
ATOM 1162 O O . ALA A 1 144 ? 12.416 0.926 7.429 1.00 91.56 144 ALA A O 1
ATOM 1163 N N . SER A 1 145 ? 11.768 -0.571 8.945 1.00 92.12 145 SER A N 1
ATOM 1164 C CA . SER A 1 145 ? 12.960 -1.431 8.820 1.00 92.12 145 SER A CA 1
ATOM 1165 C C . SER A 1 145 ? 12.944 -2.344 7.581 1.00 92.12 145 SER A C 1
ATOM 1167 O O . SER A 1 145 ? 13.608 -3.388 7.564 1.00 92.12 145 SER A O 1
ATOM 1169 N N . LEU A 1 146 ? 12.200 -1.974 6.530 1.00 91.88 146 LEU A N 1
ATOM 1170 C CA . LEU A 1 146 ? 11.978 -2.801 5.332 1.00 91.88 146 LEU A CA 1
ATOM 1171 C C . LEU A 1 146 ? 13.276 -3.143 4.585 1.00 91.88 146 LEU A C 1
ATOM 1173 O O . LEU A 1 146 ? 13.362 -4.210 3.992 1.00 91.88 146 LEU A O 1
ATOM 1177 N N . GLY A 1 147 ? 14.323 -2.316 4.685 1.00 88.69 147 GLY A N 1
ATOM 1178 C CA . GLY A 1 147 ? 15.636 -2.590 4.080 1.00 88.69 147 GLY A CA 1
ATOM 1179 C C . GLY A 1 147 ? 16.328 -3.851 4.623 1.00 88.69 147 GLY A C 1
ATOM 1180 O O . GLY A 1 147 ? 17.259 -4.363 4.006 1.00 88.69 147 GLY A O 1
ATOM 1181 N N . SER A 1 148 ? 15.852 -4.398 5.750 1.00 88.62 148 SER A N 1
ATOM 1182 C CA . SER A 1 148 ? 16.298 -5.694 6.285 1.00 88.62 148 SER A CA 1
ATOM 1183 C C . SER A 1 148 ? 15.652 -6.912 5.605 1.00 88.62 148 SER A C 1
ATOM 1185 O O . SER A 1 148 ? 16.004 -8.047 5.934 1.00 88.62 148 SER A O 1
ATOM 1187 N N . MET A 1 149 ? 14.728 -6.704 4.656 1.00 89.62 149 MET A N 1
ATOM 1188 C CA . MET A 1 149 ? 14.187 -7.736 3.760 1.00 89.62 149 MET A CA 1
ATOM 1189 C C . MET A 1 149 ? 15.229 -8.119 2.697 1.00 89.62 149 MET A C 1
ATOM 1191 O O . MET A 1 149 ? 15.072 -7.870 1.503 1.00 89.62 149 MET A O 1
ATOM 1195 N N . ASP A 1 150 ? 16.336 -8.691 3.162 1.00 83.12 150 ASP A N 1
ATOM 1196 C CA . ASP A 1 150 ? 17.433 -9.176 2.334 1.00 83.12 150 ASP A CA 1
ATOM 1197 C C . ASP A 1 150 ? 17.083 -10.501 1.630 1.00 83.12 150 ASP A C 1
ATOM 1199 O O . ASP A 1 150 ? 15.985 -11.055 1.764 1.00 83.12 150 ASP A O 1
ATOM 1203 N N . SER A 1 151 ? 18.043 -11.050 0.885 1.00 83.81 151 SER A N 1
ATOM 1204 C CA . SER A 1 151 ? 17.888 -12.331 0.186 1.00 83.81 151 SER A CA 1
ATOM 1205 C C . SER A 1 151 ? 17.589 -13.519 1.111 1.00 83.81 151 SER A C 1
ATOM 1207 O O . SER A 1 151 ? 17.111 -14.543 0.637 1.00 83.81 151 SER A O 1
ATOM 1209 N N . ARG A 1 152 ? 17.820 -13.413 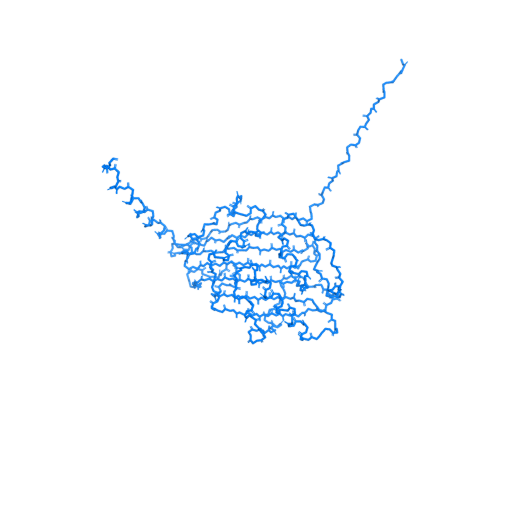2.429 1.00 86.94 152 ARG A N 1
ATOM 1210 C CA . ARG A 1 152 ? 17.508 -14.484 3.395 1.00 86.94 152 ARG A CA 1
ATOM 1211 C C . ARG A 1 152 ? 16.048 -14.472 3.827 1.00 86.94 152 ARG A C 1
ATOM 1213 O O . ARG A 1 152 ? 15.554 -15.486 4.313 1.00 86.94 152 ARG A O 1
ATOM 1220 N N . ARG A 1 153 ? 15.377 -13.327 3.695 1.00 89.81 153 ARG A N 1
ATOM 1221 C CA . ARG A 1 153 ? 13.958 -13.137 4.039 1.00 89.81 153 ARG A CA 1
ATOM 1222 C C . ARG A 1 153 ? 13.059 -13.029 2.813 1.00 89.81 153 ARG A C 1
ATOM 1224 O O . ARG A 1 153 ? 11.851 -12.877 2.971 1.00 89.81 153 ARG A O 1
ATOM 1231 N N . THR A 1 154 ? 13.650 -13.109 1.625 1.00 94.00 154 THR A N 1
ATOM 1232 C CA . THR A 1 154 ? 12.958 -12.979 0.347 1.00 94.00 154 THR A CA 1
ATOM 1233 C C . THR A 1 154 ? 12.804 -14.344 -0.313 1.00 94.00 154 THR A C 1
ATOM 1235 O O . THR A 1 154 ? 13.761 -15.107 -0.420 1.00 94.00 154 THR A O 1
ATOM 1238 N N . ILE A 1 155 ? 11.595 -14.647 -0.774 1.00 94.69 155 ILE A N 1
ATOM 1239 C CA . ILE A 1 155 ? 11.253 -15.857 -1.526 1.00 94.69 155 ILE A CA 1
ATOM 1240 C C . ILE A 1 155 ? 10.470 -15.492 -2.796 1.00 94.69 155 ILE A C 1
ATOM 1242 O O . ILE A 1 155 ? 10.010 -14.362 -2.952 1.00 94.69 155 ILE A O 1
ATOM 1246 N N . THR A 1 156 ? 10.319 -16.452 -3.712 1.00 93.88 156 THR A N 1
ATOM 1247 C CA . THR A 1 156 ? 9.598 -16.286 -4.992 1.00 93.88 156 THR A CA 1
ATOM 1248 C C . THR A 1 156 ? 8.492 -17.350 -5.119 1.00 93.88 156 THR A C 1
ATOM 1250 O O . THR A 1 156 ? 8.713 -18.413 -5.696 1.00 93.88 156 THR A O 1
ATOM 1253 N N . PRO A 1 157 ? 7.323 -17.151 -4.478 1.00 90.62 157 PRO A N 1
ATOM 1254 C CA . PRO A 1 157 ? 6.254 -18.150 -4.421 1.00 90.62 157 PRO A CA 1
ATOM 1255 C C . PRO A 1 157 ? 5.252 -18.023 -5.589 1.00 90.62 157 PRO A C 1
ATOM 1257 O O . PRO A 1 157 ? 4.066 -17.778 -5.367 1.00 90.62 157 PRO A O 1
ATOM 1260 N N . ASP A 1 158 ? 5.701 -18.252 -6.828 1.00 81.81 158 ASP A N 1
ATOM 1261 C CA . ASP A 1 158 ? 4.936 -17.997 -8.074 1.00 81.81 158 ASP A CA 1
ATOM 1262 C C . ASP A 1 158 ? 3.592 -18.747 -8.202 1.00 81.81 158 ASP A C 1
ATOM 1264 O O . ASP A 1 158 ? 2.746 -18.418 -9.038 1.00 81.81 158 ASP A O 1
ATOM 1268 N N . VAL A 1 159 ? 3.394 -19.806 -7.412 1.00 83.00 159 VAL A N 1
ATOM 1269 C CA . VAL A 1 159 ? 2.153 -20.599 -7.408 1.00 83.00 159 VAL A CA 1
ATOM 1270 C C . VAL A 1 159 ? 1.131 -20.046 -6.417 1.00 83.00 159 VAL A C 1
ATOM 1272 O O . VAL A 1 159 ? -0.064 -20.065 -6.708 1.00 83.00 159 VAL A O 1
ATOM 1275 N N . ALA A 1 160 ? 1.593 -19.596 -5.248 1.00 82.88 160 ALA A N 1
ATOM 1276 C CA . ALA A 1 160 ? 0.725 -19.157 -4.157 1.00 82.88 160 ALA A CA 1
ATOM 1277 C C . ALA A 1 160 ? 0.226 -17.725 -4.368 1.00 82.88 160 ALA A C 1
ATOM 1279 O O . ALA A 1 160 ? -0.907 -17.418 -4.011 1.00 82.88 160 ALA A O 1
ATOM 1280 N N . PHE A 1 161 ? 1.054 -16.880 -4.983 1.00 84.25 161 PHE A N 1
ATOM 1281 C CA . PHE A 1 161 ? 0.705 -15.508 -5.317 1.00 84.25 161 PHE A CA 1
ATOM 1282 C C . PHE A 1 161 ? 0.534 -15.396 -6.823 1.00 84.25 161 PHE A C 1
ATOM 1284 O O . PHE A 1 161 ? 1.428 -15.725 -7.601 1.00 84.25 161 PHE A O 1
ATOM 1291 N N . ARG A 1 162 ? -0.646 -14.940 -7.230 1.00 91.62 162 ARG A N 1
ATOM 1292 C CA . ARG A 1 162 ? -0.935 -14.534 -8.602 1.00 91.62 162 ARG A CA 1
ATOM 1293 C C . ARG A 1 162 ? -1.022 -13.010 -8.627 1.00 91.62 162 ARG A C 1
ATOM 1295 O O . ARG A 1 162 ? -1.411 -12.442 -7.609 1.00 91.62 162 ARG A O 1
ATOM 1302 N N . PRO A 1 163 ? -0.640 -12.362 -9.736 1.00 94.44 163 PRO A N 1
ATOM 1303 C CA . PRO A 1 163 ? -0.834 -10.926 -9.863 1.00 94.44 163 PRO A CA 1
ATOM 1304 C C . PRO A 1 163 ? -2.319 -10.586 -9.709 1.00 94.44 163 PRO A C 1
ATOM 1306 O O . PRO A 1 163 ? -3.181 -11.282 -10.255 1.00 94.44 163 PRO A O 1
ATOM 1309 N N . GLU A 1 164 ? -2.612 -9.552 -8.925 1.00 94.50 164 GLU A N 1
ATOM 1310 C CA . GLU A 1 164 ? -3.954 -8.981 -8.807 1.00 94.50 164 GLU A CA 1
ATOM 1311 C C . GLU A 1 164 ? -4.243 -7.960 -9.911 1.00 94.50 164 GLU A C 1
ATOM 1313 O O . GLU A 1 164 ? -5.409 -7.641 -10.159 1.00 94.50 164 GLU A O 1
ATOM 1318 N N . GLY A 1 165 ? -3.196 -7.400 -10.523 1.00 94.06 165 GLY A N 1
ATOM 1319 C CA . GLY A 1 165 ? -3.286 -6.556 -11.707 1.00 94.06 165 GLY A CA 1
ATOM 1320 C C . GLY A 1 165 ? -3.078 -7.327 -13.006 1.00 94.06 165 GLY A C 1
ATOM 1321 O O . GLY A 1 165 ? -2.735 -8.510 -13.024 1.00 94.06 165 GLY A O 1
ATOM 1322 N N . ASP A 1 166 ? -3.226 -6.607 -14.109 1.00 94.75 166 ASP A N 1
ATOM 1323 C CA . ASP A 1 166 ? -2.712 -7.046 -15.394 1.00 94.75 166 ASP A CA 1
ATOM 1324 C C . ASP A 1 166 ? -1.185 -6.845 -15.375 1.00 94.75 166 ASP A C 1
ATOM 1326 O O . ASP A 1 166 ? -0.682 -5.817 -14.920 1.00 94.75 166 ASP A O 1
ATOM 1330 N N . LEU A 1 167 ? -0.419 -7.835 -15.831 1.00 95.19 167 LEU A N 1
ATOM 1331 C CA . LEU A 1 167 ? 1.020 -7.681 -16.060 1.00 95.19 167 LEU A CA 1
ATOM 1332 C C . LEU A 1 167 ? 1.244 -7.488 -17.568 1.00 95.19 167 LEU A C 1
ATOM 1334 O O . LEU A 1 167 ? 0.730 -8.300 -18.344 1.00 95.19 167 LEU A O 1
ATOM 1338 N N . PRO A 1 168 ? 1.996 -6.464 -18.019 1.00 95.00 168 PRO A N 1
ATOM 1339 C CA . PRO A 1 168 ? 2.293 -6.279 -19.437 1.00 95.00 168 PRO A CA 1
ATOM 1340 C C . PRO A 1 168 ? 2.932 -7.523 -20.070 1.00 95.00 168 PRO A C 1
ATOM 1342 O O . PRO A 1 168 ? 3.889 -8.084 -19.544 1.00 95.00 168 PRO A O 1
ATOM 1345 N N . ILE A 1 169 ? 2.416 -7.952 -21.222 1.00 93.00 169 ILE A N 1
ATOM 1346 C CA . ILE A 1 169 ? 2.825 -9.214 -21.872 1.00 93.00 169 ILE A CA 1
ATOM 1347 C C . ILE A 1 169 ? 4.162 -9.066 -22.623 1.00 93.00 169 ILE A C 1
ATOM 1349 O O . ILE A 1 169 ? 4.848 -10.052 -22.887 1.00 93.00 169 ILE A O 1
ATOM 1353 N N . ASP A 1 170 ? 4.557 -7.831 -22.938 1.00 93.44 170 ASP A N 1
ATOM 1354 C CA . ASP A 1 170 ? 5.729 -7.516 -23.764 1.00 93.44 170 ASP A CA 1
ATOM 1355 C C . ASP A 1 170 ? 7.069 -7.955 -23.146 1.00 93.44 170 ASP A C 1
ATOM 1357 O O . ASP A 1 170 ? 8.075 -8.050 -23.853 1.00 93.44 170 ASP A O 1
ATOM 1361 N N . TYR A 1 171 ? 7.107 -8.179 -21.829 1.00 94.81 171 TYR A N 1
ATOM 1362 C CA . TYR A 1 171 ? 8.308 -8.557 -21.093 1.00 94.81 171 TYR A CA 1
ATOM 1363 C C . TYR A 1 171 ? 7.982 -9.454 -19.886 1.00 94.81 171 TYR A C 1
ATOM 1365 O O . TYR A 1 171 ? 6.891 -9.381 -19.315 1.00 94.81 171 TYR A O 1
ATOM 1373 N N . PRO A 1 172 ? 8.921 -10.323 -19.473 1.00 95.81 172 PRO A N 1
ATOM 1374 C CA . PRO A 1 172 ? 8.716 -11.205 -18.333 1.00 95.81 172 PRO A CA 1
ATOM 1375 C C . PRO A 1 172 ? 8.709 -10.443 -16.999 1.00 95.81 172 PRO A C 1
ATOM 1377 O O . PRO A 1 172 ? 9.263 -9.349 -16.866 1.00 95.81 172 PRO A O 1
ATOM 1380 N N . HIS A 1 173 ? 8.073 -11.055 -16.000 1.00 96.06 173 HIS A N 1
ATOM 1381 C CA . HIS A 1 173 ? 7.941 -10.520 -14.650 1.00 96.06 173 HIS A CA 1
ATOM 1382 C C . HIS A 1 173 ? 8.418 -11.543 -13.624 1.00 96.06 173 HIS A C 1
ATOM 1384 O O . HIS A 1 173 ? 8.200 -12.743 -13.783 1.00 96.06 173 HIS A O 1
ATOM 1390 N N . SER A 1 174 ? 9.035 -11.052 -12.555 1.00 95.69 174 SER A N 1
ATOM 1391 C CA . SER A 1 174 ? 9.516 -11.863 -11.440 1.00 95.69 174 SER A CA 1
ATOM 1392 C C . SER A 1 174 ? 8.885 -11.393 -10.134 1.00 95.69 174 SER A C 1
ATOM 1394 O O . SER A 1 174 ? 8.907 -10.198 -9.829 1.00 95.69 174 SER A O 1
ATOM 1396 N N . LEU A 1 175 ? 8.343 -12.335 -9.361 1.00 96.94 175 LEU A N 1
ATOM 1397 C CA . LEU A 1 175 ? 7.804 -12.075 -8.031 1.00 96.94 175 LEU A CA 1
ATOM 1398 C C . LEU A 1 175 ? 8.935 -12.001 -7.001 1.00 96.94 175 LEU A C 1
ATOM 1400 O O . LEU A 1 175 ? 9.883 -12.789 -7.021 1.00 96.94 175 LEU A O 1
ATOM 1404 N N . ARG A 1 176 ? 8.808 -11.082 -6.050 1.00 96.69 176 ARG A N 1
ATOM 1405 C CA . ARG A 1 176 ? 9.552 -11.102 -4.790 1.00 96.69 176 ARG A CA 1
ATOM 1406 C C . ARG A 1 176 ? 8.571 -10.947 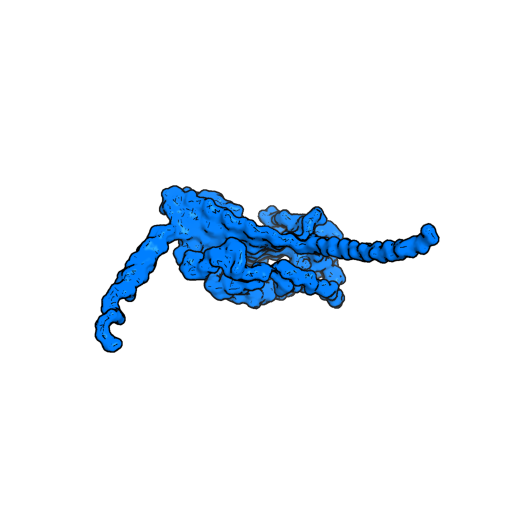-3.645 1.00 96.69 176 ARG A C 1
ATOM 1408 O O . ARG A 1 176 ? 7.683 -10.106 -3.713 1.00 96.69 176 ARG A O 1
ATOM 1415 N N . TYR A 1 177 ? 8.728 -11.771 -2.619 1.00 96.94 177 TYR A N 1
ATOM 1416 C CA . TYR A 1 177 ? 7.900 -11.768 -1.419 1.00 96.94 177 TYR A CA 1
ATOM 1417 C C . TYR A 1 177 ? 8.800 -11.807 -0.187 1.00 96.94 177 TYR A C 1
ATOM 1419 O O . TYR A 1 177 ? 9.700 -12.644 -0.112 1.00 96.94 177 TYR A O 1
ATOM 1427 N N . ALA A 1 178 ? 8.542 -10.944 0.791 1.00 96.25 178 ALA A N 1
ATOM 1428 C CA . ALA A 1 178 ? 9.237 -10.928 2.068 1.00 96.25 178 ALA A CA 1
ATOM 1429 C C . ALA A 1 178 ? 8.314 -10.511 3.217 1.00 96.25 178 ALA A C 1
ATOM 1431 O O . ALA A 1 178 ? 7.349 -9.768 3.047 1.00 96.25 178 ALA A O 1
ATOM 1432 N N . THR A 1 179 ? 8.662 -10.955 4.425 1.00 94.81 179 THR A N 1
ATOM 1433 C CA . THR A 1 179 ? 7.950 -10.585 5.657 1.00 94.81 179 THR A CA 1
ATOM 1434 C C . THR A 1 179 ? 8.923 -10.216 6.767 1.00 94.81 179 THR A C 1
ATOM 1436 O O . THR A 1 179 ? 9.994 -10.815 6.893 1.00 94.81 179 THR A O 1
ATOM 1439 N N . LEU A 1 180 ? 8.527 -9.271 7.617 1.00 94.75 180 LEU A N 1
ATOM 1440 C CA . LEU A 1 180 ? 9.198 -8.915 8.863 1.00 94.75 180 LEU A CA 1
ATOM 1441 C C . LEU A 1 180 ? 8.182 -8.950 10.014 1.00 94.75 180 LEU A C 1
ATOM 1443 O O . LEU A 1 180 ? 7.590 -7.923 10.338 1.00 94.75 180 LEU A O 1
ATOM 1447 N N . PRO A 1 181 ? 8.010 -10.100 10.691 1.00 92.00 181 PRO A N 1
ATOM 1448 C CA . PRO A 1 181 ? 7.058 -10.223 11.800 1.00 92.00 181 PRO A CA 1
ATOM 1449 C C . PRO A 1 181 ? 7.323 -9.271 12.976 1.00 92.00 181 PRO A C 1
ATOM 1451 O O . PRO A 1 181 ? 6.426 -8.986 13.759 1.00 92.00 181 PRO A O 1
ATOM 1454 N N . SER A 1 182 ? 8.564 -8.801 13.127 1.00 90.75 182 SER A N 1
ATOM 1455 C CA . SER A 1 182 ? 8.961 -7.854 14.173 1.00 90.75 182 SER A CA 1
ATOM 1456 C C . SER A 1 182 ? 8.677 -6.389 13.829 1.00 90.75 182 SER A C 1
ATOM 1458 O O . SER A 1 182 ? 8.808 -5.539 14.704 1.00 90.75 182 SER A O 1
ATOM 1460 N N . GLU A 1 183 ? 8.345 -6.081 12.574 1.00 93.25 183 GLU A N 1
ATOM 1461 C CA . GLU A 1 183 ? 8.137 -4.714 12.090 1.00 93.25 183 GLU A CA 1
ATOM 1462 C C . GLU A 1 183 ? 6.657 -4.339 12.199 1.00 93.25 183 GLU A C 1
ATOM 1464 O O . GLU A 1 183 ? 5.894 -4.443 11.241 1.00 93.25 183 GLU A O 1
ATOM 1469 N N . ASN A 1 184 ? 6.235 -3.953 13.398 1.00 89.69 184 ASN A N 1
ATOM 1470 C CA . ASN A 1 184 ? 4.870 -3.493 13.634 1.00 89.69 184 ASN A CA 1
ATOM 1471 C C . ASN A 1 184 ? 4.686 -2.049 13.150 1.00 89.69 184 ASN A C 1
ATOM 1473 O O . ASN A 1 184 ? 5.630 -1.262 13.151 1.00 89.69 184 ASN A O 1
ATOM 1477 N N . VAL A 1 185 ? 3.451 -1.690 12.795 1.00 90.56 185 VAL A N 1
ATOM 1478 C CA . VAL A 1 185 ? 3.110 -0.299 12.476 1.00 90.56 185 VAL A CA 1
ATOM 1479 C C . VAL A 1 185 ? 3.215 0.590 13.722 1.00 90.56 185 VAL A C 1
ATOM 1481 O O . VAL A 1 185 ? 2.734 0.243 14.800 1.00 90.56 185 VAL A O 1
ATOM 1484 N N . CYS A 1 186 ? 3.826 1.757 13.554 1.00 86.56 186 CYS A N 1
ATOM 1485 C CA . CYS A 1 186 ? 4.083 2.765 14.577 1.00 86.56 186 CYS A CA 1
ATOM 1486 C C . CYS A 1 186 ? 3.566 4.143 14.129 1.00 86.56 186 CYS A C 1
ATOM 1488 O O . CYS A 1 186 ? 3.296 4.391 12.947 1.00 86.56 186 CYS A O 1
ATOM 1490 N N . THR A 1 187 ? 3.461 5.084 15.072 1.00 85.56 187 THR A N 1
ATOM 1491 C CA . THR A 1 187 ? 2.989 6.457 14.803 1.00 85.56 187 THR A CA 1
ATOM 1492 C C . THR A 1 187 ? 3.836 7.198 13.765 1.00 85.56 187 THR A C 1
ATOM 1494 O O . THR A 1 187 ? 3.340 8.030 13.000 1.00 85.56 187 THR A O 1
ATOM 1497 N N . GLU A 1 188 ? 5.112 6.841 13.694 1.00 86.81 188 GLU A N 1
ATOM 1498 C CA . GLU A 1 188 ? 6.125 7.349 12.786 1.00 86.81 188 GLU A CA 1
ATOM 1499 C C . GLU A 1 188 ? 5.863 6.927 11.337 1.00 86.81 188 GLU A C 1
ATOM 1501 O O . GLU A 1 188 ? 6.264 7.654 10.429 1.00 86.81 188 GLU A O 1
ATOM 1506 N N . ASN A 1 189 ? 5.135 5.824 11.108 1.00 91.50 189 ASN A N 1
ATOM 1507 C CA . ASN A 1 189 ? 4.745 5.370 9.771 1.00 91.50 189 ASN A CA 1
ATOM 1508 C C . ASN A 1 189 ? 3.455 6.049 9.271 1.00 91.50 189 ASN A C 1
ATOM 1510 O O . ASN A 1 189 ? 3.268 6.229 8.066 1.00 91.50 189 ASN A O 1
ATOM 1514 N N . LEU A 1 190 ? 2.575 6.494 10.179 1.00 90.88 190 LEU A N 1
ATOM 1515 C CA . LEU A 1 190 ? 1.316 7.149 9.798 1.00 90.88 190 LEU A CA 1
ATOM 1516 C C . LEU A 1 190 ? 1.553 8.523 9.156 1.00 90.88 190 LEU A C 1
ATOM 1518 O O . LEU A 1 190 ? 0.871 8.900 8.205 1.00 90.88 190 LEU A O 1
ATOM 1522 N N . THR A 1 191 ? 2.536 9.280 9.645 1.00 91.25 191 THR A N 1
ATOM 1523 C CA . THR A 1 191 ? 2.863 10.597 9.078 1.00 91.25 191 THR A CA 1
ATOM 1524 C C . THR A 1 191 ? 3.258 10.525 7.593 1.00 91.25 191 THR A C 1
ATOM 1526 O O . THR A 1 191 ? 2.681 11.279 6.803 1.00 91.25 191 THR A O 1
ATOM 1529 N N . PRO A 1 192 ? 4.209 9.669 7.159 1.00 93.00 192 PRO A N 1
ATOM 1530 C CA . PRO A 1 192 ? 4.509 9.509 5.741 1.00 93.00 192 PRO A CA 1
ATOM 1531 C C . PRO A 1 192 ? 3.341 8.923 4.947 1.00 93.00 192 PRO A C 1
ATOM 1533 O O . PRO A 1 192 ? 3.106 9.395 3.840 1.00 93.00 192 PRO A O 1
ATOM 1536 N N . PHE A 1 193 ? 2.555 7.998 5.510 1.00 95.12 193 PHE A N 1
ATOM 1537 C CA . PHE A 1 193 ? 1.344 7.489 4.858 1.00 95.12 193 PHE A CA 1
ATOM 1538 C C . PHE A 1 193 ? 0.357 8.614 4.522 1.00 95.12 193 PHE A C 1
ATOM 1540 O O . PHE A 1 193 ? -0.034 8.786 3.370 1.00 95.12 193 PHE A O 1
ATOM 1547 N N . VAL A 1 194 ? 0.018 9.457 5.501 1.00 94.81 194 VAL A N 1
ATOM 1548 C CA . VAL A 1 194 ? -0.892 10.595 5.297 1.00 94.81 194 VAL A CA 1
ATOM 1549 C C . VAL A 1 194 ? -0.312 11.598 4.295 1.00 94.81 194 VAL A C 1
ATOM 1551 O O . VAL A 1 194 ? -1.062 12.211 3.541 1.00 94.81 194 VAL A O 1
ATOM 1554 N N . LYS A 1 195 ? 1.017 11.760 4.226 1.00 94.19 195 LYS A N 1
ATOM 1555 C CA . LYS A 1 195 ? 1.662 12.624 3.219 1.00 94.19 195 LYS A CA 1
ATOM 1556 C C . LYS A 1 195 ? 1.468 12.142 1.778 1.00 94.19 195 LYS A C 1
ATOM 1558 O O . LYS A 1 195 ? 1.643 12.959 0.879 1.00 94.19 195 LYS A O 1
ATOM 1563 N N . LEU A 1 196 ? 1.123 10.872 1.556 1.00 95.19 196 LEU A N 1
ATOM 1564 C CA . LEU A 1 196 ? 0.819 10.342 0.225 1.00 95.19 196 LEU A CA 1
ATOM 1565 C C . LEU A 1 196 ? -0.582 10.737 -0.269 1.00 95.19 196 LEU A C 1
ATOM 1567 O O . LEU A 1 196 ? -0.868 10.578 -1.453 1.00 95.19 196 LEU A O 1
ATOM 1571 N N . LEU A 1 197 ? -1.445 11.255 0.612 1.00 95.69 197 LEU A N 1
ATOM 1572 C CA . LEU A 1 197 ? -2.795 11.690 0.263 1.00 95.69 197 LEU A CA 1
ATOM 1573 C C . LEU A 1 197 ? -2.792 13.126 -0.296 1.00 95.69 197 LEU A C 1
ATOM 1575 O O . LEU A 1 197 ? -2.084 13.981 0.246 1.00 95.69 197 LEU A O 1
ATOM 1579 N N . PRO A 1 198 ? -3.637 13.451 -1.296 1.00 91.94 198 PRO A N 1
ATOM 1580 C CA . PRO A 1 198 ? -3.614 14.750 -1.988 1.00 91.94 198 PRO A CA 1
ATOM 1581 C C . PRO A 1 198 ? -3.756 15.960 -1.058 1.00 91.94 198 PRO A C 1
ATOM 1583 O O . PRO A 1 198 ? -3.058 16.963 -1.197 1.00 91.94 198 PRO A O 1
ATOM 1586 N N . CYS A 1 199 ? -4.645 15.852 -0.067 1.00 91.19 199 CYS A N 1
ATOM 1587 C CA . CYS A 1 199 ? -4.894 16.890 0.934 1.00 91.19 199 CYS A CA 1
ATOM 1588 C C . CYS A 1 199 ? -4.381 16.501 2.325 1.00 91.19 199 CYS A C 1
ATOM 1590 O O . CYS A 1 199 ? -4.746 17.137 3.318 1.00 91.19 199 CYS A O 1
ATOM 1592 N N . LYS A 1 200 ? -3.530 15.470 2.419 1.00 92.75 200 LYS A N 1
ATOM 1593 C CA . LYS A 1 200 ? -3.073 14.906 3.694 1.00 92.75 200 LYS A CA 1
ATOM 1594 C C . LYS A 1 200 ? -4.283 14.561 4.576 1.00 92.75 200 LYS A C 1
ATOM 1596 O O . LYS A 1 200 ? -5.228 13.957 4.089 1.00 92.75 200 LYS A O 1
ATOM 1601 N N . ALA A 1 201 ? -4.285 14.991 5.837 1.00 91.44 201 ALA A N 1
ATOM 1602 C CA . ALA A 1 201 ? -5.418 14.861 6.757 1.00 91.44 201 ALA A CA 1
ATOM 1603 C C . ALA A 1 201 ? -6.234 16.166 6.904 1.00 91.44 201 ALA A C 1
ATOM 1605 O O . ALA A 1 201 ? -6.894 16.374 7.919 1.00 91.44 201 ALA A O 1
ATOM 1606 N N . HIS A 1 202 ? -6.166 17.088 5.935 1.00 93.75 202 HIS A N 1
ATOM 1607 C CA . HIS A 1 202 ? -6.858 18.384 6.025 1.00 93.75 202 HIS A CA 1
ATOM 1608 C C . HIS A 1 202 ? -8.262 18.393 5.408 1.00 93.75 202 HIS A C 1
ATOM 1610 O O . HIS A 1 202 ? -8.999 19.355 5.609 1.00 93.75 202 HIS A O 1
ATOM 1616 N N . ALA A 1 203 ? -8.630 17.361 4.649 1.00 93.62 203 ALA A N 1
ATOM 1617 C CA . ALA A 1 203 ? -9.929 17.253 3.997 1.00 93.62 203 ALA A CA 1
ATOM 1618 C C . ALA A 1 203 ? -10.352 15.785 3.868 1.00 93.62 203 ALA A C 1
ATOM 1620 O O . ALA A 1 203 ? -9.514 14.887 3.970 1.00 93.62 203 ALA A O 1
ATOM 1621 N N . GLY A 1 204 ? -11.644 15.574 3.615 1.00 95.44 204 GLY A N 1
ATOM 1622 C CA . GLY A 1 204 ? -12.203 14.247 3.374 1.00 95.44 204 GLY A CA 1
ATOM 1623 C C . GLY A 1 204 ? -12.191 13.345 4.604 1.00 95.44 204 GLY A C 1
ATOM 1624 O O . GLY A 1 204 ? -12.008 13.797 5.735 1.00 95.44 204 GLY A O 1
ATOM 1625 N N . ILE A 1 205 ? -12.355 12.043 4.392 1.00 96.56 205 ILE A N 1
ATOM 1626 C CA . ILE A 1 205 ? -12.318 11.054 5.482 1.00 96.56 205 ILE A CA 1
ATOM 1627 C C . ILE A 1 205 ? -10.930 10.962 6.132 1.00 96.56 205 ILE A C 1
ATOM 1629 O O . ILE A 1 205 ? -10.818 10.543 7.282 1.00 96.56 205 ILE A O 1
ATOM 1633 N N . ALA A 1 206 ? -9.874 11.400 5.437 1.00 94.88 206 ALA A N 1
ATOM 1634 C CA . ALA A 1 206 ? -8.519 11.439 5.977 1.00 94.88 206 ALA A CA 1
ATOM 1635 C C . ALA A 1 206 ? -8.400 12.345 7.213 1.00 94.88 206 ALA A C 1
ATOM 1637 O O . ALA A 1 206 ? -7.554 12.093 8.070 1.00 94.88 206 ALA A O 1
ATOM 1638 N N . SER A 1 207 ? -9.265 13.357 7.363 1.00 94.62 207 SER A N 1
ATOM 1639 C CA . SER A 1 207 ? -9.283 14.204 8.564 1.00 94.62 207 SER A CA 1
ATOM 1640 C C . SER A 1 207 ? -9.760 13.476 9.825 1.00 94.62 207 SER A C 1
ATOM 1642 O O . SER A 1 207 ? -9.621 14.001 10.927 1.00 94.62 207 SER A O 1
ATOM 1644 N N . LEU A 1 208 ? -10.343 12.281 9.682 1.00 94.44 208 LEU A N 1
ATOM 1645 C CA . LEU A 1 208 ? -10.764 11.433 10.798 1.00 94.44 208 LEU A CA 1
ATOM 1646 C C . LEU A 1 208 ? -9.629 10.536 11.317 1.00 94.44 208 LEU A C 1
ATOM 1648 O O . LEU A 1 208 ? -9.777 9.934 12.382 1.00 94.44 208 LEU A O 1
ATOM 1652 N N . LEU A 1 209 ? -8.499 10.448 10.603 1.00 92.12 209 LEU A N 1
ATOM 1653 C CA . LEU A 1 209 ? -7.336 9.672 11.030 1.00 92.12 209 LEU A CA 1
ATOM 1654 C C . LEU A 1 209 ? -6.691 10.330 12.256 1.00 92.12 209 LEU A C 1
ATOM 1656 O O . LEU A 1 209 ? -5.881 11.249 12.146 1.00 92.12 209 LEU A O 1
ATOM 1660 N N . ASN A 1 210 ? -7.056 9.857 13.447 1.00 89.19 210 ASN A N 1
ATOM 1661 C CA . ASN A 1 210 ? -6.511 10.335 14.713 1.00 89.19 210 ASN A CA 1
ATOM 1662 C C . ASN A 1 210 ? -5.444 9.357 15.236 1.00 89.19 210 ASN A C 1
ATOM 1664 O O . ASN A 1 210 ? -5.818 8.282 15.711 1.00 89.19 210 ASN A O 1
ATOM 1668 N N . PRO A 1 211 ? -4.144 9.719 15.234 1.00 88.06 211 PRO A N 1
ATOM 1669 C CA . PRO A 1 211 ? -3.072 8.811 15.643 1.00 88.06 211 PRO A CA 1
ATOM 1670 C C . PRO A 1 211 ? -3.307 8.198 17.031 1.00 88.06 211 PRO A C 1
ATOM 1672 O O . PRO A 1 211 ? -3.252 6.986 17.193 1.00 88.06 211 PRO A O 1
ATOM 1675 N N . HIS A 1 212 ? -3.681 9.005 18.026 1.00 85.38 212 HIS A N 1
ATOM 1676 C CA . HIS A 1 212 ? -3.889 8.505 19.388 1.00 85.38 212 HIS A CA 1
ATOM 1677 C C . HIS A 1 212 ? -5.013 7.472 19.495 1.00 85.38 212 HIS A C 1
ATOM 1679 O O . HIS A 1 212 ? -4.972 6.628 20.381 1.00 85.38 212 HIS A O 1
ATOM 1685 N N . ARG A 1 213 ? -6.027 7.543 18.627 1.00 86.38 213 ARG A N 1
ATOM 1686 C CA . ARG A 1 213 ? -7.139 6.582 18.625 1.00 86.38 213 ARG A CA 1
ATOM 1687 C C . ARG A 1 213 ? -6.809 5.327 17.832 1.00 86.38 213 ARG A C 1
ATOM 1689 O O . ARG A 1 213 ? -7.174 4.238 18.250 1.00 86.38 213 ARG A O 1
ATOM 1696 N N . LEU A 1 214 ? -6.120 5.487 16.707 1.00 89.00 214 LEU A N 1
ATOM 1697 C CA . LEU A 1 214 ? -5.780 4.378 15.822 1.00 89.00 214 LEU A CA 1
ATOM 1698 C C . LEU A 1 214 ? -4.760 3.432 16.467 1.00 89.00 214 LEU A C 1
ATOM 1700 O O . LEU A 1 214 ? -4.931 2.223 16.388 1.00 89.00 214 LEU A O 1
ATOM 1704 N N . PHE A 1 215 ? -3.752 3.967 17.161 1.00 86.81 215 PHE A N 1
ATOM 1705 C CA . PHE A 1 215 ? -2.702 3.157 17.793 1.00 86.81 215 PHE A CA 1
ATOM 1706 C C . PHE A 1 215 ? -3.090 2.573 19.168 1.00 86.81 215 PHE A C 1
ATOM 1708 O O . PHE A 1 215 ? -2.329 1.790 19.728 1.00 86.81 215 PHE A O 1
ATOM 1715 N N . ASP A 1 216 ? -4.275 2.909 19.696 1.00 88.12 216 ASP A N 1
ATOM 1716 C CA . ASP A 1 216 ? -4.870 2.299 20.906 1.00 88.12 216 ASP A CA 1
ATOM 1717 C C . ASP A 1 216 ? -5.865 1.159 20.569 1.00 88.12 216 ASP A C 1
ATOM 1719 O O . ASP A 1 216 ? -6.465 0.529 21.446 1.00 88.12 216 ASP A O 1
ATOM 1723 N N . ALA A 1 217 ? -6.062 0.889 19.274 1.00 92.12 217 ALA A N 1
ATOM 1724 C CA . ALA A 1 217 ? -6.945 -0.154 18.766 1.00 92.12 217 ALA A CA 1
ATOM 1725 C C . ALA A 1 217 ? -6.390 -1.568 19.022 1.00 92.12 217 ALA A C 1
ATOM 1727 O O . ALA A 1 217 ? -5.179 -1.791 19.005 1.00 92.12 217 ALA A O 1
ATOM 1728 N N . ASP A 1 218 ? -7.283 -2.553 19.176 1.00 92.75 218 ASP A N 1
ATOM 1729 C CA . ASP A 1 218 ? -6.919 -3.965 19.407 1.00 92.75 218 ASP A CA 1
ATOM 1730 C C . ASP A 1 218 ? -6.164 -4.593 18.223 1.00 92.75 218 ASP A C 1
ATOM 1732 O O . ASP A 1 218 ? -5.355 -5.512 18.383 1.00 92.75 218 ASP A O 1
ATOM 1736 N N . TRP A 1 219 ? -6.455 -4.096 17.027 1.00 95.31 219 TRP A N 1
ATOM 1737 C CA . TRP A 1 219 ? -5.710 -4.343 15.804 1.00 95.31 219 TRP A CA 1
ATOM 1738 C C . TRP A 1 219 ? -5.733 -3.065 14.981 1.00 95.31 219 TRP A C 1
ATOM 1740 O O . TRP A 1 219 ? -6.763 -2.393 14.924 1.00 95.31 219 TRP A O 1
ATOM 1750 N N . HIS A 1 220 ? -4.621 -2.731 14.349 1.00 95.69 220 HIS A N 1
ATOM 1751 C CA . HIS A 1 220 ? -4.557 -1.636 13.396 1.00 95.69 220 HIS A CA 1
ATOM 1752 C C . HIS A 1 220 ? -3.472 -1.901 12.363 1.00 95.69 220 HIS A C 1
ATOM 1754 O O . HIS A 1 220 ? -2.487 -2.594 12.628 1.00 95.69 220 HIS A O 1
ATOM 1760 N N . GLY A 1 221 ? -3.655 -1.344 11.176 1.00 95.75 221 GLY A N 1
ATOM 1761 C CA . GLY A 1 221 ? -2.756 -1.593 10.069 1.00 95.75 221 GLY A CA 1
ATOM 1762 C C . GLY A 1 221 ? -2.907 -0.579 8.960 1.00 95.75 221 GLY A C 1
ATOM 1763 O O . GLY A 1 221 ? -3.967 0.021 8.789 1.00 95.75 221 GLY A O 1
ATOM 1764 N N . MET A 1 222 ? -1.836 -0.397 8.200 1.00 95.81 222 MET A N 1
ATOM 1765 C CA . MET A 1 222 ? -1.854 0.391 6.977 1.00 95.81 222 MET A CA 1
ATOM 1766 C C . MET A 1 222 ? -1.383 -0.451 5.800 1.00 95.81 222 MET A C 1
ATOM 1768 O O . MET A 1 222 ? -0.511 -1.310 5.949 1.00 95.81 222 MET A O 1
ATOM 1772 N N . SER A 1 223 ? -1.945 -0.183 4.629 1.00 96.62 223 SER A N 1
ATOM 1773 C CA . SER A 1 223 ? -1.612 -0.885 3.399 1.00 96.62 223 SER A CA 1
ATOM 1774 C C . SER A 1 223 ? -1.392 0.069 2.232 1.00 96.62 223 SER A C 1
ATOM 1776 O O . SER A 1 223 ? -2.002 1.136 2.139 1.00 96.62 223 SER A O 1
ATOM 1778 N N . ILE A 1 224 ? -0.495 -0.326 1.336 1.00 97.25 224 ILE A N 1
ATOM 1779 C CA . ILE A 1 224 ? -0.240 0.321 0.057 1.00 97.25 224 ILE A CA 1
ATOM 1780 C C . ILE A 1 224 ? -0.271 -0.769 -0.999 1.00 97.25 224 ILE A C 1
ATOM 1782 O O . ILE A 1 224 ? 0.587 -1.648 -1.011 1.00 97.25 224 ILE A O 1
ATOM 1786 N N . THR A 1 225 ? -1.244 -0.679 -1.891 1.00 97.69 225 THR A N 1
ATOM 1787 C CA . THR A 1 225 ? -1.394 -1.573 -3.031 1.00 97.69 225 THR A CA 1
ATOM 1788 C C . THR A 1 225 ? -1.268 -0.754 -4.302 1.00 97.69 225 THR A C 1
ATOM 1790 O O . THR A 1 225 ? -1.959 0.246 -4.485 1.00 97.69 225 THR A O 1
ATOM 1793 N N . VAL A 1 226 ? -0.387 -1.184 -5.190 1.00 98.12 226 VAL A N 1
ATOM 1794 C CA . VAL A 1 226 ? -0.217 -0.643 -6.530 1.00 98.12 226 VAL A CA 1
ATOM 1795 C C . VAL A 1 226 ? -0.397 -1.785 -7.499 1.00 98.12 226 VAL A C 1
ATOM 1797 O O . VAL A 1 226 ? 0.249 -2.817 -7.350 1.00 98.12 226 VAL A O 1
ATOM 1800 N N . ARG A 1 227 ? -1.233 -1.591 -8.507 1.00 97.44 227 ARG A N 1
ATOM 1801 C CA . ARG A 1 227 ? -1.391 -2.538 -9.607 1.00 97.44 227 ARG A CA 1
ATOM 1802 C C . ARG A 1 227 ? -1.659 -1.790 -10.896 1.00 97.44 227 ARG A C 1
ATOM 1804 O O . ARG A 1 227 ? -2.203 -0.687 -10.873 1.00 97.44 227 ARG A O 1
ATOM 1811 N N . TRP A 1 228 ? -1.301 -2.388 -12.017 1.00 97.75 228 TRP A N 1
ATOM 1812 C CA . TRP A 1 228 ? -1.686 -1.882 -13.325 1.00 97.75 228 TRP A CA 1
ATOM 1813 C C . TRP A 1 228 ? -2.869 -2.684 -13.863 1.00 97.75 228 TRP A C 1
ATOM 1815 O O . TRP A 1 228 ? -2.969 -3.880 -13.617 1.00 97.75 228 TRP A O 1
ATOM 1825 N N . LEU A 1 229 ? -3.786 -2.018 -14.555 1.00 96.62 229 LEU A N 1
ATOM 1826 C CA . LEU A 1 229 ? -4.909 -2.633 -15.255 1.00 96.62 229 LEU A CA 1
ATOM 1827 C C . LEU A 1 229 ? -4.928 -2.094 -16.684 1.00 96.62 229 LEU A C 1
ATOM 1829 O O . LEU A 1 229 ? -4.927 -0.876 -16.876 1.00 96.62 229 LEU A O 1
ATOM 1833 N N . GLU A 1 230 ? -5.014 -2.967 -17.684 1.00 93.00 230 GLU A N 1
ATOM 1834 C CA . GLU A 1 230 ? -4.838 -2.615 -19.101 1.00 93.00 230 GLU A CA 1
ATOM 1835 C C . GLU A 1 230 ? -5.818 -1.523 -19.561 1.00 93.00 230 GLU A C 1
ATOM 1837 O O . GLU A 1 230 ? -5.459 -0.604 -20.297 1.00 93.00 230 GLU A O 1
ATOM 1842 N N . ASN A 1 231 ? -7.055 -1.575 -19.061 1.00 92.50 231 ASN A N 1
ATOM 1843 C CA . ASN A 1 231 ? -8.128 -0.657 -19.453 1.00 92.50 231 ASN A CA 1
ATOM 1844 C C . ASN A 1 231 ? -8.238 0.607 -18.582 1.00 92.50 231 ASN A C 1
ATOM 1846 O O . ASN A 1 231 ? -8.964 1.538 -18.943 1.00 92.50 231 ASN A O 1
ATOM 1850 N N . THR A 1 232 ? -7.551 0.649 -17.438 1.00 93.31 232 THR A N 1
ATOM 1851 C CA . THR A 1 232 ? -7.734 1.697 -16.417 1.00 93.31 232 THR A CA 1
ATOM 1852 C C . THR A 1 232 ? -6.458 2.506 -16.181 1.00 93.31 232 THR A C 1
ATOM 1854 O O . THR A 1 232 ? -6.536 3.719 -15.976 1.00 93.31 232 THR A O 1
ATOM 1857 N N . GLY A 1 233 ? -5.291 1.864 -16.255 1.00 95.25 233 GLY A N 1
ATOM 1858 C CA . GLY A 1 233 ? -3.993 2.425 -15.896 1.00 95.25 233 GLY A CA 1
ATOM 1859 C C . GLY A 1 233 ? -3.497 1.920 -14.539 1.00 95.25 233 GLY A C 1
ATOM 1860 O O . GLY A 1 233 ? -3.856 0.833 -14.091 1.00 95.25 233 GLY A O 1
ATOM 1861 N N . ILE A 1 234 ? -2.643 2.706 -13.891 1.00 96.94 234 ILE A N 1
ATOM 1862 C CA . ILE A 1 234 ? -2.069 2.401 -12.579 1.00 96.94 234 ILE A CA 1
ATOM 1863 C C . ILE A 1 234 ? -3.088 2.759 -11.492 1.00 96.94 234 ILE A C 1
ATOM 1865 O O . ILE A 1 234 ? -3.462 3.922 -11.336 1.00 96.94 234 ILE A O 1
ATOM 1869 N N . GLU A 1 235 ? -3.511 1.772 -10.711 1.00 97.56 235 GLU A N 1
ATOM 1870 C CA . GLU A 1 235 ? -4.295 1.960 -9.495 1.00 97.56 235 GLU A CA 1
ATOM 1871 C C . GLU A 1 235 ? -3.375 1.957 -8.273 1.00 97.56 235 GLU A C 1
ATOM 1873 O O . GLU A 1 235 ? -2.651 0.994 -8.029 1.00 97.56 235 GLU A O 1
ATOM 1878 N N . LEU A 1 236 ? -3.444 3.022 -7.480 1.00 97.69 236 LEU A N 1
ATOM 1879 C CA . LEU A 1 236 ? -2.826 3.146 -6.167 1.00 97.69 236 LEU A CA 1
ATOM 1880 C C . LEU A 1 236 ? -3.931 3.162 -5.110 1.00 97.69 236 LEU A C 1
ATOM 1882 O O . LEU A 1 236 ? -4.721 4.104 -5.049 1.00 97.69 236 LEU A O 1
ATOM 1886 N N . ARG A 1 237 ? -3.962 2.147 -4.252 1.00 97.50 237 ARG A N 1
ATOM 1887 C CA . ARG A 1 237 ? -4.851 2.058 -3.096 1.00 97.50 237 ARG A CA 1
ATOM 1888 C C . ARG A 1 237 ? -4.041 2.194 -1.814 1.00 97.50 237 ARG A C 1
ATOM 1890 O O . ARG A 1 237 ? -3.133 1.410 -1.557 1.00 97.50 237 ARG A O 1
ATOM 1897 N N . LEU A 1 238 ? -4.395 3.180 -1.003 1.00 97.50 238 LEU A N 1
ATOM 1898 C CA . LEU A 1 238 ? -3.879 3.367 0.347 1.00 97.50 238 LEU A CA 1
ATOM 1899 C C . LEU A 1 238 ? -4.979 2.983 1.333 1.00 97.50 238 LEU A C 1
ATOM 1901 O O . LEU A 1 238 ? -6.090 3.503 1.244 1.00 97.50 238 LEU A O 1
ATOM 1905 N N . GLY A 1 239 ? -4.681 2.079 2.258 1.00 96.56 239 GLY A N 1
ATOM 1906 C CA . GLY A 1 239 ? -5.620 1.596 3.262 1.00 96.56 239 GLY A CA 1
ATOM 1907 C C . GLY A 1 239 ? -5.144 1.893 4.677 1.00 96.56 239 GLY A C 1
ATOM 1908 O O . GLY A 1 239 ? -3.950 1.824 4.960 1.00 96.56 239 GLY A O 1
ATOM 1909 N N . PHE A 1 240 ? -6.074 2.193 5.579 1.00 96.56 240 PHE A N 1
ATOM 1910 C CA . PHE A 1 240 ? -5.822 2.163 7.019 1.00 96.56 240 PHE A CA 1
ATOM 1911 C C . PHE A 1 240 ? -7.000 1.494 7.723 1.00 96.56 240 PHE A C 1
ATOM 1913 O O . PHE A 1 240 ? -8.135 1.933 7.571 1.00 96.56 240 PHE A O 1
ATOM 1920 N N . GLY A 1 241 ? -6.742 0.450 8.500 1.00 95.94 241 GLY A N 1
ATOM 1921 C CA . GLY A 1 241 ? -7.751 -0.280 9.258 1.00 95.94 241 GLY A CA 1
ATOM 1922 C C . GLY A 1 241 ? -7.489 -0.200 10.757 1.00 95.94 241 GLY A C 1
ATOM 1923 O O . GLY A 1 241 ? -6.337 -0.201 11.186 1.00 95.94 241 GLY A O 1
ATOM 1924 N N . ALA A 1 242 ? -8.549 -0.144 11.561 1.00 95.94 242 ALA A N 1
ATOM 1925 C CA . ALA A 1 242 ? -8.460 -0.246 13.015 1.00 95.94 242 ALA A CA 1
ATOM 1926 C C . ALA A 1 242 ? -9.695 -0.932 13.617 1.00 95.94 242 ALA A C 1
ATOM 1928 O O . ALA A 1 242 ? -10.828 -0.612 13.259 1.00 95.94 242 ALA A O 1
ATOM 1929 N N . ILE A 1 243 ? -9.469 -1.835 14.574 1.00 95.69 243 ILE A N 1
ATOM 1930 C CA . ILE A 1 243 ? -10.496 -2.440 15.429 1.00 95.69 243 ILE A CA 1
ATOM 1931 C C . ILE A 1 243 ? -10.540 -1.664 16.743 1.00 95.69 243 ILE A C 1
ATOM 1933 O O . ILE A 1 243 ? -9.758 -1.899 17.668 1.00 95.69 243 ILE A O 1
ATOM 1937 N N . MET A 1 244 ? -11.448 -0.702 16.808 1.00 92.94 244 MET A N 1
ATOM 1938 C CA . MET A 1 244 ? -11.597 0.201 17.939 1.00 92.94 244 MET A CA 1
ATOM 1939 C C . MET A 1 244 ? -12.520 -0.392 19.002 1.00 92.94 244 MET A C 1
ATOM 1941 O O . MET A 1 244 ? -13.507 -1.059 18.689 1.00 92.94 244 MET A O 1
ATOM 1945 N N . ASP A 1 245 ? -12.227 -0.079 20.261 1.00 91.12 245 ASP A N 1
ATOM 1946 C CA . ASP A 1 245 ? -13.097 -0.352 21.402 1.00 91.12 245 ASP A CA 1
ATOM 1947 C C . ASP A 1 245 ? -13.752 0.966 21.862 1.00 91.12 245 ASP A C 1
ATOM 1949 O O . ASP A 1 245 ? -13.091 1.800 22.496 1.00 91.12 245 ASP A O 1
ATOM 1953 N N . PRO A 1 246 ? -15.044 1.194 21.553 1.00 83.75 246 PRO A N 1
ATOM 1954 C CA . PRO A 1 246 ? -15.743 2.413 21.950 1.00 83.75 246 PRO A CA 1
ATOM 1955 C C . PRO A 1 246 ? -15.807 2.619 23.470 1.00 83.75 246 PRO A C 1
ATOM 1957 O O . PRO A 1 246 ? -15.920 3.757 23.929 1.00 83.75 246 PRO A O 1
ATOM 1960 N N . VAL A 1 247 ? -15.720 1.548 24.267 1.00 79.25 247 VAL A N 1
ATOM 1961 C CA . VAL A 1 247 ? -15.822 1.621 25.730 1.00 79.25 247 VAL A CA 1
ATOM 1962 C C . VAL A 1 247 ? -14.553 2.226 26.330 1.00 79.25 247 VAL A C 1
ATOM 1964 O O . VAL A 1 247 ? -14.665 3.081 27.214 1.00 79.25 247 VAL A O 1
ATOM 1967 N N . ARG A 1 248 ? -13.362 1.911 25.795 1.00 74.06 248 ARG A N 1
ATOM 1968 C CA . ARG A 1 248 ? -12.092 2.550 26.214 1.00 74.06 248 ARG A CA 1
ATOM 1969 C C . ARG A 1 248 ? -12.126 4.069 26.058 1.00 74.06 248 ARG A C 1
ATOM 1971 O O . ARG A 1 248 ? -11.594 4.800 26.891 1.00 74.06 248 ARG A O 1
ATOM 1978 N N . LEU A 1 249 ? -12.819 4.564 25.031 1.00 61.94 249 LEU A N 1
ATOM 1979 C CA . LEU A 1 249 ? -12.962 6.001 24.783 1.00 61.94 249 LEU A CA 1
ATOM 1980 C C . LEU A 1 249 ? -13.749 6.708 25.899 1.00 61.94 249 LEU A C 1
ATOM 1982 O O . LEU A 1 249 ? -13.461 7.867 26.217 1.00 61.94 249 LEU A O 1
ATOM 1986 N N . SER A 1 250 ? -14.726 6.017 26.496 1.00 58.88 250 SER A N 1
ATOM 1987 C CA . SER A 1 250 ? -15.580 6.571 27.549 1.00 58.88 250 SER A CA 1
ATOM 1988 C C . SER A 1 250 ? -14.816 6.792 28.857 1.00 58.88 250 SER A C 1
ATOM 1990 O O . SER A 1 250 ? -14.914 7.875 29.439 1.00 58.88 250 SER A O 1
ATOM 1992 N N . GLU A 1 251 ? -13.963 5.848 29.267 1.00 58.97 251 GLU A N 1
ATOM 1993 C CA . GLU A 1 251 ? -13.169 5.967 30.496 1.00 58.97 251 GLU A CA 1
ATOM 1994 C C . GLU A 1 251 ? -12.163 7.116 30.420 1.00 58.97 251 GLU A C 1
ATOM 1996 O O . GLU A 1 251 ? -11.975 7.867 31.380 1.00 58.97 251 GLU A O 1
ATOM 2001 N N . ASP A 1 252 ? -11.552 7.297 29.253 1.00 58.25 252 ASP A N 1
ATOM 2002 C CA . ASP A 1 252 ? -10.531 8.311 29.026 1.00 58.25 252 ASP A CA 1
ATOM 2003 C C . ASP A 1 252 ? -11.129 9.733 28.979 1.00 58.25 252 ASP A C 1
ATOM 2005 O O . ASP A 1 252 ? -10.539 10.702 29.470 1.00 58.25 252 ASP A O 1
ATOM 2009 N N . SER A 1 253 ? -12.363 9.855 28.470 1.00 55.94 253 SER A N 1
ATOM 2010 C CA . SER A 1 253 ? -13.164 11.083 28.562 1.00 55.94 253 SER A CA 1
ATOM 2011 C C . SER A 1 253 ? -13.610 11.383 30.000 1.00 55.94 253 SER A C 1
ATOM 2013 O O . SER A 1 253 ? -13.548 12.532 30.437 1.00 55.94 253 SER A O 1
ATOM 2015 N N . MET A 1 254 ? -13.964 10.354 30.780 1.00 48.22 254 MET A N 1
ATOM 2016 C CA . MET A 1 254 ? -14.303 10.492 32.200 1.00 48.22 254 MET A CA 1
ATOM 2017 C C . MET A 1 254 ? -13.093 10.900 33.049 1.00 48.22 254 MET A C 1
ATOM 2019 O O . MET A 1 254 ? -13.239 11.693 33.980 1.00 48.22 254 MET A O 1
ATOM 2023 N N . ARG A 1 255 ? -11.892 10.397 32.737 1.00 51.75 255 ARG A N 1
ATOM 2024 C CA . ARG A 1 255 ? -10.645 10.797 33.410 1.00 51.75 255 ARG A CA 1
ATOM 2025 C C . ARG A 1 255 ? -10.276 12.249 33.111 1.00 51.75 255 ARG A C 1
ATOM 2027 O O . ARG A 1 255 ? -9.990 12.988 34.050 1.00 51.75 255 ARG A O 1
ATOM 2034 N N . ARG A 1 256 ? -10.377 12.690 31.851 1.00 51.91 256 ARG A N 1
ATOM 2035 C CA . ARG A 1 256 ? -10.166 14.102 31.472 1.00 51.91 256 ARG A CA 1
ATOM 2036 C C . ARG A 1 256 ? -11.237 15.045 32.030 1.00 51.91 256 ARG A C 1
ATOM 2038 O O . ARG A 1 256 ? -10.920 16.167 32.406 1.00 51.91 256 ARG A O 1
ATOM 2045 N N . GLY A 1 257 ? -12.482 14.588 32.160 1.00 46.16 257 GLY A N 1
ATOM 2046 C CA . GLY A 1 257 ? -13.541 15.338 32.844 1.00 46.16 257 GLY A CA 1
ATOM 2047 C C . GLY A 1 257 ? -13.295 15.499 34.350 1.00 46.16 257 GLY A C 1
ATOM 2048 O O . GLY A 1 257 ? -13.670 16.515 34.927 1.00 46.16 257 GLY A O 1
ATOM 2049 N N . LYS A 1 258 ? -12.613 14.536 34.988 1.00 47.09 258 LYS A N 1
ATOM 2050 C CA . LYS A 1 258 ? -12.214 14.626 36.402 1.00 47.09 258 LYS A CA 1
ATOM 2051 C C . LYS A 1 258 ? -10.988 15.510 36.645 1.00 47.09 258 LYS A C 1
ATOM 2053 O O . LYS A 1 258 ? -10.893 16.061 37.733 1.00 47.09 258 LYS A O 1
ATOM 2058 N N . SER A 1 259 ? -10.089 15.680 35.671 1.00 43.28 259 SER A N 1
ATOM 2059 C CA . SER A 1 259 ? -8.885 16.515 35.825 1.00 43.28 259 SER A CA 1
ATOM 2060 C C . SER A 1 259 ? -9.114 18.018 35.604 1.00 43.28 259 SER A C 1
ATOM 2062 O O . SER A 1 259 ? -8.182 18.793 35.767 1.00 43.28 259 SER A O 1
ATOM 2064 N N . ILE A 1 260 ? -10.324 18.445 35.217 1.00 45.72 260 ILE A N 1
ATOM 2065 C CA . IL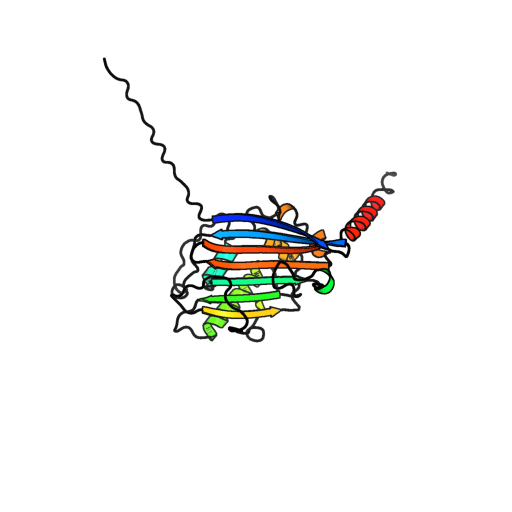E A 1 260 ? -10.677 19.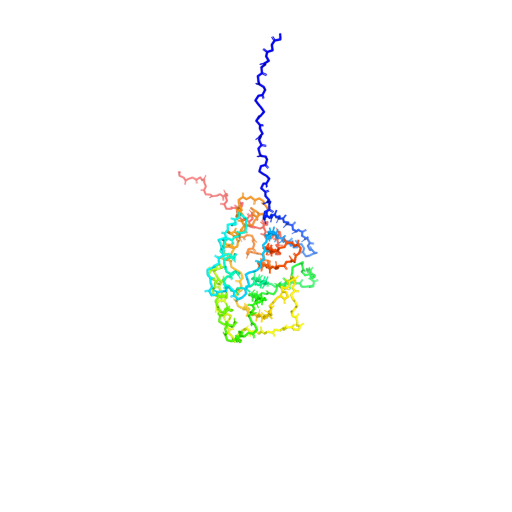871 35.026 1.00 45.72 260 ILE A CA 1
ATOM 2066 C C . ILE A 1 260 ? -11.419 20.447 36.254 1.00 45.72 260 ILE A C 1
ATOM 2068 O O . ILE A 1 260 ? -11.629 21.652 36.358 1.00 45.72 260 ILE A O 1
ATOM 2072 N N . GLY A 1 261 ? -11.766 19.620 37.242 1.00 44.41 261 GLY A N 1
ATOM 2073 C CA . GLY A 1 261 ? -12.187 20.094 38.560 1.00 44.41 261 GLY A CA 1
ATOM 2074 C C . GLY A 1 261 ? -11.010 20.028 39.528 1.00 44.41 261 GLY A C 1
ATOM 2075 O O . GLY A 1 261 ? -10.408 18.968 39.619 1.00 44.41 261 GLY A O 1
ATOM 2076 N N . TRP A 1 262 ? -10.746 21.114 40.267 1.00 37.75 262 TRP A N 1
ATOM 2077 C CA . TRP A 1 262 ? -9.899 21.205 41.481 1.00 37.75 262 TRP A CA 1
ATOM 2078 C C . TRP A 1 262 ? -8.534 21.926 41.433 1.00 37.75 262 TRP A C 1
ATOM 2080 O O . TRP A 1 262 ? -7.857 21.904 42.452 1.00 37.75 262 TRP A O 1
ATOM 2090 N N . GLU A 1 263 ? -8.155 22.672 40.384 1.00 38.53 263 GLU A N 1
ATOM 2091 C CA . GLU A 1 263 ? -6.940 23.538 40.444 1.00 38.53 263 GLU A CA 1
ATOM 2092 C C . GLU A 1 263 ? -7.108 24.958 39.861 1.00 38.53 263 GLU A C 1
ATOM 2094 O O . GLU A 1 263 ? -6.186 25.543 39.306 1.00 38.53 263 GLU A O 1
ATOM 2099 N N . SER A 1 264 ? -8.285 25.573 39.998 1.00 38.75 264 SER A N 1
ATOM 2100 C CA . SER A 1 264 ? -8.465 26.994 39.633 1.00 38.75 264 SER A CA 1
ATOM 2101 C C . SER A 1 264 ? -9.261 27.787 40.668 1.00 38.75 264 SER A C 1
ATOM 2103 O O . SER A 1 264 ? -10.244 28.445 40.351 1.00 38.75 264 SER A O 1
ATOM 2105 N N . ILE A 1 265 ? -8.809 27.742 41.924 1.00 41.38 265 ILE A N 1
ATOM 2106 C CA . ILE A 1 265 ? -9.010 28.811 42.914 1.00 41.38 265 ILE A CA 1
ATOM 2107 C C . ILE A 1 265 ? -7.715 28.878 43.739 1.00 41.38 265 ILE A C 1
ATOM 2109 O O . ILE A 1 265 ? -7.311 27.851 44.274 1.00 41.38 265 ILE A O 1
ATOM 2113 N N . LEU A 1 266 ? -7.124 30.075 43.857 1.00 34.00 266 LEU A N 1
ATOM 2114 C CA . LEU A 1 266 ? -5.834 30.441 44.487 1.00 34.00 266 LEU A CA 1
ATOM 2115 C C . LEU A 1 266 ? -4.636 30.515 43.518 1.00 34.00 266 LEU A C 1
ATOM 2117 O O . LEU A 1 266 ? -3.801 29.619 43.477 1.00 34.00 266 LEU A O 1
ATOM 2121 N N . PHE A 1 267 ? -4.533 31.594 42.740 1.00 38.28 267 PHE A N 1
ATOM 2122 C CA . PHE A 1 267 ? -3.782 32.822 43.064 1.00 38.28 267 PHE A CA 1
ATOM 2123 C C . PHE A 1 267 ? -4.067 33.893 42.005 1.00 38.28 267 PHE A C 1
ATOM 2125 O O . PHE A 1 267 ? -4.207 33.523 40.818 1.00 38.28 267 PHE A O 1
#

InterPro domains:
  IPR007245 GPI transamidase component PIG-T [PF04113] (7-236)
  IPR007245 GPI transamidase component PIG-T [PTHR12959] (7-231)

Solvent-accessible surface area (backbone atoms only — not comparable to full-atom values): 15337 Å² total; per-residue (Å²): 141,88,81,83,85,80,82,80,80,80,76,79,80,78,74,77,75,80,50,62,48,78,50,76,48,77,50,76,46,79,40,91,88,65,32,32,40,41,37,39,39,38,41,36,39,33,65,53,76,66,42,58,44,86,51,66,93,47,88,74,81,87,87,84,65,90,55,64,40,61,73,61,56,49,52,34,42,75,48,12,38,46,29,37,39,38,30,28,12,32,52,65,75,53,55,88,72,68,43,80,70,96,59,81,78,64,57,46,6,30,40,38,36,36,37,26,42,37,50,95,83,60,52,69,67,59,54,50,51,38,50,47,50,47,31,38,52,49,12,67,60,34,69,46,77,45,54,71,54,39,80,90,43,44,46,65,61,75,84,84,52,71,82,91,39,55,73,72,83,93,47,54,70,46,65,43,37,31,63,37,69,85,44,52,57,52,79,69,33,50,58,44,54,39,64,47,39,79,58,32,53,77,46,74,76,45,50,69,70,46,66,80,62,44,77,70,23,63,22,28,34,40,35,42,37,36,27,26,36,92,92,63,18,33,37,41,37,42,36,39,38,26,35,35,53,66,67,64,55,52,57,57,51,53,51,56,61,53,70,74,59,88,86,89,80,90,133

Mean predicted aligned error: 8.49 Å

Foldseek 3Di:
DDDDDDDDPPDPPPPDDCQKDKDKDWDWDAWPVRWIKTKIKIKMFGNDAFAAQVCLVDDDDDDDDQWFDPLVNCLRNNLSWAKKKKKAKDADDDCVTPNDDPDPDQAHFIKIKTKHWHAPPDDPVVNLVSVLVSQVSVCVLQVWPSNVCHPVFKDFPPPVDDAPADDDPPTDIGMIIGTDNPTHDDLSRLQSLLVRGNCRLPDDCSVVPDRVQQVVANMKMWMWIWHQHPVGGIMIMIMIMGTGNVVVVVVVVVVVVVVVPDPPDDD